Protein AF-A0A7R9WHQ6-F1 (afdb_monomer_lite)

Foldseek 3Di:
DDDDDDDDPPPPPPDPPPPPPPPPPVPQDAWAQAPVGSVFTADLALLSVQVVQLVVLLCCLVVNDPADPAAEHEHEFQHEAAAAADPDLAACVQNDQDDDVHDTHHHAHEHQHERYEYAYTPPLALRNAEHEEYQENHAADALGAYDNYEHGNYEYYAHAAAHYHQQYHLNHEYEYYQYEYAAYAHAAENAEFFHDPVVVVPPDDCVSVVSVLSNHPVVSSVSVVSSSVSCPDDDDDDPDADAPDAPVDPTRTYEYEYESYYYYHYHHDHYHHHHHRYGYYYD

pLDDT: mean 75.98, std 20.89, range [34.97, 98.12]

Sequence (283 aa):
VGRRLWLAISASLGIPILQTNAQLPDGYTGPAPCDSNTSIVGYSDTTILTYDMLTMAAGVSNGVVESKQLYTFVLCPNTTFRMGAEERDSAEDVLSPWEENGQQLMAPIVPFLDNSIFQCGERGSPDGCILEGGYHHVLFEDDIVVNNASFSGITFLGSQSVSVVAWGHPYSEVVFVDCEWKGNIGGSAVVDLFWHRDLQFGAEPLDRRRSLRSLVPLWFAKKVDRFKQLQRPRTVASPGTRQLQVVNGAYPAMHAIFSGCMFRVNTIEVAVVFNQGGQLELV

Secondary structure (DSSP, 8-state):
----------------------PPPTT---SEEETTEEEEEEBS-HHHHHHHHHHHHHHHHTTSSPPPS-EEEEEPTT-EEEE-----S-STTTSS-EEETTEEEBPPB---STTEEEEETTTT--SSEEEEESS-SEEE-TT----SEEEESEEEE--SS-SEEE---TT-EEEEES-EEES-EESSEEEEEE--HHHHT-S--TTTHHHHHSSS-HHHHHHHHHHHHH--PPP-PPP-PPPS---S------EEEEES-EEES-EESSEEEEEES-EEEE-

Radius of gyration: 20.86 Å; chains: 1; bounding box: 52×47×85 Å

Organism: NCBI:txid2749911

Structure (mmCIF, N/CA/C/O backbone):
data_AF-A0A7R9WHQ6-F1
#
_entry.id   AF-A0A7R9WHQ6-F1
#
loop_
_atom_site.group_PDB
_atom_site.id
_atom_site.type_symbol
_atom_site.label_atom_id
_atom_site.label_alt_id
_atom_site.label_comp_id
_atom_site.label_asym_id
_atom_site.label_entity_id
_atom_site.label_seq_id
_atom_site.pdbx_PDB_ins_code
_atom_site.Cartn_x
_atom_site.Cartn_y
_atom_site.Cartn_z
_atom_site.occupancy
_atom_site.B_iso_or_equiv
_atom_site.auth_seq_id
_atom_site.auth_comp_id
_atom_site.auth_asym_id
_atom_site.auth_atom_id
_atom_site.pdbx_PDB_model_num
ATOM 1 N N . VAL A 1 1 ? -2.094 26.416 65.324 1.00 43.78 1 VAL A N 1
ATOM 2 C CA . VAL A 1 1 ? -3.029 27.146 64.434 1.00 43.78 1 VAL A CA 1
ATOM 3 C C . VAL A 1 1 ? -2.208 27.763 63.315 1.00 43.78 1 VAL A C 1
ATOM 5 O O . VAL A 1 1 ? -1.432 28.664 63.581 1.00 43.78 1 VAL A O 1
ATOM 8 N N . GLY A 1 2 ? -2.265 27.203 62.108 1.00 44.06 2 GLY A N 1
ATOM 9 C CA . GLY A 1 2 ? -1.431 27.646 60.987 1.00 44.06 2 GLY A CA 1
ATOM 10 C C . GLY A 1 2 ? -1.714 26.814 59.743 1.00 44.06 2 GLY A C 1
ATOM 11 O O . GLY A 1 2 ? -0.974 25.887 59.434 1.00 44.06 2 GLY A O 1
ATOM 12 N N . ARG A 1 3 ? -2.840 27.090 59.076 1.00 44.94 3 ARG A N 1
ATOM 13 C CA . ARG A 1 3 ? -3.208 26.452 57.806 1.00 44.94 3 ARG A CA 1
ATOM 14 C C . ARG A 1 3 ? -2.515 27.198 56.666 1.00 44.94 3 ARG A C 1
ATOM 16 O O . ARG A 1 3 ? -2.795 28.371 56.448 1.00 44.94 3 ARG A O 1
ATOM 23 N N . ARG A 1 4 ? -1.619 26.514 55.950 1.00 53.28 4 ARG A N 1
ATOM 24 C CA . ARG A 1 4 ? -1.071 26.983 54.672 1.00 53.28 4 ARG A CA 1
ATOM 25 C C . ARG A 1 4 ? -2.072 26.651 53.568 1.00 53.28 4 ARG A C 1
ATOM 27 O O . ARG A 1 4 ? -2.360 25.483 53.324 1.00 53.28 4 ARG A O 1
ATOM 34 N N . LEU A 1 5 ? -2.622 27.695 52.961 1.00 47.12 5 LEU A N 1
ATOM 35 C CA . LEU A 1 5 ? -3.515 27.639 51.812 1.00 47.12 5 LEU A CA 1
ATOM 36 C C . LEU A 1 5 ? -2.649 27.521 50.549 1.00 47.12 5 LEU A C 1
ATOM 38 O O . LEU A 1 5 ? -1.915 28.450 50.223 1.00 47.12 5 LEU A O 1
ATOM 42 N N . TRP A 1 6 ? -2.698 26.377 49.869 1.00 45.19 6 TRP A N 1
ATOM 43 C CA . TRP A 1 6 ? -2.094 26.217 48.547 1.00 45.19 6 TRP A CA 1
ATOM 44 C C . TRP A 1 6 ? -3.130 26.609 47.492 1.00 45.19 6 TRP A C 1
ATOM 46 O O . TRP A 1 6 ? -4.111 25.900 47.283 1.00 45.19 6 TRP A O 1
ATOM 56 N N . LEU A 1 7 ? -2.925 27.763 46.857 1.00 43.44 7 LEU A N 1
ATOM 57 C CA . LEU A 1 7 ? -3.650 28.168 45.655 1.00 43.44 7 LEU A CA 1
ATOM 58 C C . LEU A 1 7 ? -3.011 27.474 44.448 1.00 43.44 7 LEU A C 1
ATOM 60 O O . LEU A 1 7 ? -1.913 27.833 44.028 1.00 43.44 7 LEU A O 1
ATOM 64 N N . ALA A 1 8 ? -3.700 26.478 43.895 1.00 40.72 8 ALA A N 1
ATOM 65 C CA . ALA A 1 8 ? -3.373 25.911 42.595 1.00 40.72 8 ALA A CA 1
ATOM 66 C C . ALA A 1 8 ? -4.001 26.793 41.507 1.00 40.72 8 ALA A C 1
ATOM 68 O O . ALA A 1 8 ? -5.200 26.723 41.246 1.00 40.72 8 ALA A O 1
ATOM 69 N N . ILE A 1 9 ? -3.192 27.655 40.892 1.00 39.44 9 ILE A N 1
ATOM 70 C CA . ILE A 1 9 ? -3.578 28.396 39.689 1.00 39.44 9 ILE A CA 1
ATOM 71 C C . ILE A 1 9 ? -3.364 27.446 38.509 1.00 39.44 9 ILE A C 1
ATOM 73 O O . ILE A 1 9 ? -2.244 27.269 38.037 1.00 39.44 9 ILE A O 1
ATOM 77 N N . SER A 1 10 ? -4.436 26.791 38.064 1.00 39.75 10 SER A N 1
ATOM 78 C CA . SER A 1 10 ? -4.427 26.037 36.811 1.00 39.75 10 SER A CA 1
ATOM 79 C C . SER A 1 10 ? -4.601 27.031 35.665 1.00 39.75 10 SER A C 1
ATOM 81 O O . SER A 1 10 ? -5.713 27.412 35.309 1.00 39.75 10 SER A O 1
ATOM 83 N N . ALA A 1 11 ? -3.483 27.537 35.143 1.00 44.12 11 ALA A N 1
ATOM 84 C CA . ALA A 1 11 ? -3.477 28.327 33.923 1.00 44.12 11 ALA A CA 1
ATOM 85 C C . ALA A 1 11 ? -3.600 27.361 32.738 1.00 44.12 11 ALA A C 1
ATOM 87 O O . ALA A 1 11 ? -2.605 26.859 32.216 1.00 44.12 11 ALA A O 1
ATOM 88 N N . SER A 1 12 ? -4.834 27.066 32.333 1.00 42.91 12 SER A N 1
ATOM 89 C CA . SER A 1 12 ? -5.116 26.400 31.066 1.00 42.91 12 SER A CA 1
ATOM 90 C C . SER A 1 12 ? -4.753 27.360 29.932 1.00 42.91 12 SER A C 1
ATOM 92 O O . SER A 1 12 ? -5.574 28.166 29.495 1.00 42.91 12 SER A O 1
ATOM 94 N N . LEU A 1 13 ? -3.492 27.318 29.497 1.00 42.09 13 LEU A N 1
ATOM 95 C CA . LEU A 1 13 ? -3.052 27.929 28.249 1.00 42.09 13 LEU A CA 1
ATOM 96 C C . LEU A 1 13 ? -3.851 27.264 27.126 1.00 42.09 13 LEU A C 1
ATOM 98 O O . LEU A 1 13 ? -3.563 26.137 26.730 1.00 42.09 13 LEU A O 1
ATOM 102 N N . GLY A 1 14 ? -4.904 27.945 26.675 1.00 37.56 14 GLY A N 1
ATOM 103 C CA . GLY A 1 14 ? -5.698 27.543 25.526 1.00 37.56 14 GLY A CA 1
ATOM 104 C C . GLY A 1 14 ? -4.808 27.554 24.295 1.00 37.56 14 GLY A C 1
ATOM 105 O O . GLY A 1 14 ? -4.608 28.596 23.676 1.00 37.56 14 GLY A O 1
ATOM 106 N N . ILE A 1 15 ? -4.231 26.399 23.971 1.00 42.03 15 ILE A N 1
ATOM 107 C CA . ILE A 1 15 ? -3.551 26.192 22.700 1.00 42.03 15 ILE A CA 1
ATOM 108 C C . ILE A 1 15 ? -4.634 26.365 21.630 1.00 42.03 15 ILE A C 1
ATOM 110 O O . ILE A 1 15 ? -5.626 25.633 21.676 1.00 42.03 15 ILE A O 1
ATOM 114 N N . PRO A 1 16 ? -4.500 27.324 20.696 1.00 44.62 16 PRO A N 1
ATOM 115 C CA . PRO A 1 16 ? -5.456 27.464 19.613 1.00 44.62 16 PRO A CA 1
ATOM 116 C C . PRO A 1 16 ? -5.451 26.159 18.820 1.00 44.62 16 PRO A C 1
ATOM 118 O O . PRO A 1 16 ? -4.469 25.809 18.162 1.00 44.62 16 PRO A O 1
ATOM 121 N N . ILE A 1 17 ? -6.547 25.411 18.928 1.00 45.84 17 ILE A N 1
ATOM 122 C CA . ILE A 1 17 ? -6.815 24.270 18.066 1.00 45.84 17 ILE A CA 1
ATOM 123 C C . ILE A 1 17 ? -6.998 24.876 16.679 1.00 45.84 17 ILE A C 1
ATOM 125 O O . ILE A 1 17 ? -8.024 25.484 16.388 1.00 45.84 17 ILE A O 1
ATOM 129 N N . LEU A 1 18 ? -5.963 24.778 15.845 1.00 41.41 18 LEU A N 1
ATOM 130 C CA . LEU A 1 18 ? -6.050 25.072 14.421 1.00 41.41 18 LEU A CA 1
ATOM 131 C C . LEU A 1 18 ? -7.076 24.102 13.823 1.00 41.41 18 LEU A C 1
ATOM 133 O O . LEU A 1 18 ? -6.741 22.976 13.451 1.00 41.41 18 LEU A O 1
ATOM 137 N N . GLN A 1 19 ? -8.337 24.536 13.771 1.00 43.78 19 GLN A N 1
ATOM 138 C CA . GLN A 1 19 ? -9.372 23.926 12.950 1.00 43.78 19 GLN A CA 1
ATOM 139 C C . GLN A 1 19 ? -8.949 24.128 11.499 1.00 43.78 19 GLN A C 1
ATOM 141 O O . GLN A 1 19 ? -9.206 25.151 10.871 1.00 43.78 19 GLN A O 1
ATOM 146 N N . THR A 1 20 ? -8.195 23.162 10.990 1.00 48.25 20 THR A N 1
ATOM 147 C CA . THR A 1 20 ? -7.967 23.049 9.558 1.00 48.25 20 THR A CA 1
ATOM 148 C C . THR A 1 20 ? -9.263 22.500 8.983 1.00 48.25 20 THR A C 1
ATOM 150 O O . THR A 1 20 ? -9.555 21.317 9.129 1.00 48.25 20 THR A O 1
ATOM 153 N N . ASN A 1 21 ? -10.065 23.381 8.381 1.00 51.59 21 ASN A N 1
ATOM 154 C CA . ASN A 1 21 ? -11.181 23.006 7.514 1.00 51.59 21 ASN A CA 1
ATOM 155 C C . ASN A 1 21 ? -10.600 22.375 6.241 1.00 51.59 21 ASN A C 1
ATOM 157 O O . ASN A 1 21 ? -10.646 22.969 5.168 1.00 51.59 21 ASN A O 1
ATOM 161 N N . ALA A 1 22 ? -9.961 21.212 6.372 1.00 57.19 22 ALA A N 1
ATOM 162 C CA . ALA A 1 22 ? -9.667 20.373 5.228 1.00 57.19 22 ALA A CA 1
ATOM 163 C C . ALA A 1 22 ? -11.026 19.891 4.723 1.00 57.19 22 ALA A C 1
ATOM 165 O O . ALA A 1 22 ? -11.660 19.030 5.334 1.00 57.19 22 ALA A O 1
ATOM 166 N N . GLN A 1 23 ? -11.523 20.560 3.689 1.00 62.91 23 GLN A N 1
ATOM 167 C CA . GLN A 1 23 ? -12.743 20.166 3.016 1.00 62.91 23 GLN A CA 1
ATOM 168 C C . GLN A 1 23 ? -12.447 18.816 2.362 1.00 62.91 23 GLN A C 1
ATOM 170 O O . GLN A 1 23 ? -11.479 18.693 1.610 1.00 62.91 23 GLN A O 1
ATOM 175 N N . LEU A 1 24 ? -13.203 17.789 2.756 1.00 69.56 24 LEU A N 1
ATOM 176 C CA . LEU A 1 24 ? -13.112 16.470 2.138 1.00 69.56 24 LEU A CA 1
ATOM 177 C C . LEU A 1 24 ? -13.356 16.622 0.629 1.00 69.56 24 LEU A C 1
ATOM 179 O O . LEU A 1 24 ? -14.129 17.508 0.254 1.00 69.56 24 LEU A O 1
ATOM 183 N N . PRO A 1 25 ? -12.731 15.790 -0.223 1.00 67.81 25 PRO A N 1
ATOM 184 C CA . PRO A 1 25 ? -13.076 15.750 -1.636 1.00 67.81 25 PRO A CA 1
ATOM 185 C C . PRO A 1 25 ? -14.594 15.621 -1.799 1.00 67.81 25 PRO A C 1
ATOM 187 O O . PRO A 1 25 ? -15.234 14.846 -1.076 1.00 67.81 25 PRO A O 1
AT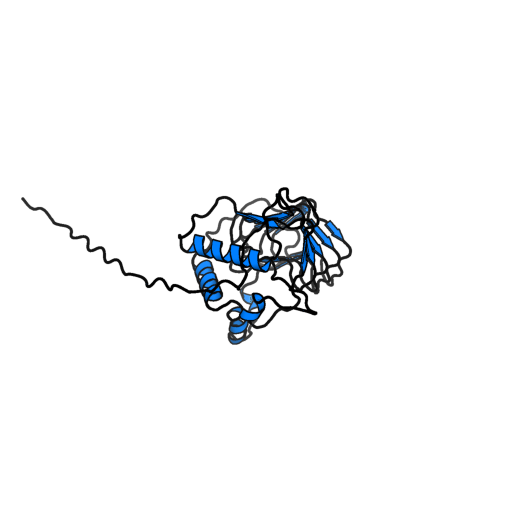OM 190 N N . ASP A 1 26 ? -15.175 16.385 -2.723 1.00 72.94 26 ASP A N 1
ATOM 191 C CA . ASP A 1 26 ? -16.593 16.249 -3.045 1.00 72.94 26 ASP A CA 1
ATOM 192 C C . ASP A 1 26 ? -16.868 14.794 -3.460 1.00 72.94 26 ASP A C 1
ATOM 194 O O . ASP A 1 26 ? -16.181 14.242 -4.316 1.00 72.94 26 ASP A O 1
ATOM 198 N N . GLY A 1 27 ? -17.849 14.153 -2.818 1.00 75.94 27 GLY A N 1
ATOM 199 C CA . GLY A 1 27 ? -18.160 12.739 -3.057 1.00 75.94 27 GLY A CA 1
ATOM 200 C C . GLY A 1 27 ? -17.377 11.737 -2.201 1.00 75.94 27 GLY A C 1
ATOM 201 O O . GLY A 1 27 ? -17.499 10.537 -2.423 1.00 75.94 27 GLY A O 1
ATOM 202 N N . TYR A 1 28 ? -16.622 12.183 -1.195 1.00 82.88 28 T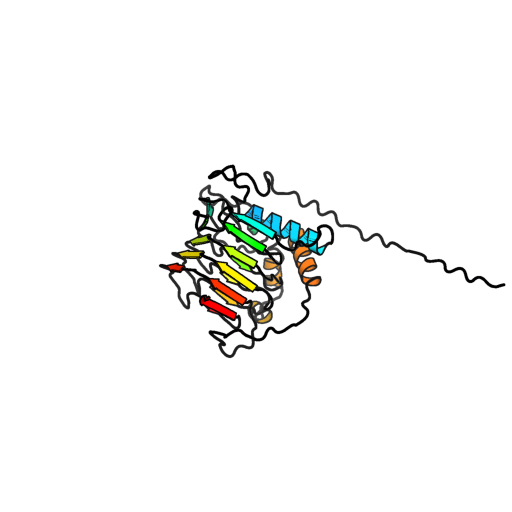YR A N 1
ATOM 203 C CA . TYR A 1 28 ? -16.033 11.281 -0.205 1.00 82.88 28 TYR A CA 1
ATOM 204 C C . TYR A 1 28 ? -17.120 10.533 0.592 1.00 82.88 28 TYR A C 1
ATOM 206 O O . TYR A 1 28 ? -17.921 11.147 1.301 1.00 82.88 28 TYR A O 1
ATOM 214 N N . THR A 1 29 ? -17.123 9.201 0.512 1.00 85.81 29 THR A N 1
ATOM 215 C CA . THR A 1 29 ? -18.084 8.340 1.228 1.00 85.81 29 THR A CA 1
ATOM 216 C C . THR A 1 29 ? -17.442 7.377 2.226 1.00 85.81 29 THR A C 1
ATOM 218 O O . THR A 1 29 ? -18.169 6.669 2.920 1.00 85.81 29 THR A O 1
ATOM 221 N N . GLY A 1 30 ? -16.108 7.350 2.339 1.00 93.38 30 GLY A N 1
ATOM 222 C CA . GLY A 1 30 ? -15.408 6.310 3.100 1.00 93.38 30 GLY A CA 1
ATOM 223 C C . GLY A 1 30 ? -15.695 4.908 2.530 1.00 93.38 30 GLY A C 1
ATOM 224 O O . GLY A 1 30 ? -16.002 4.791 1.338 1.00 93.38 30 GLY A O 1
ATOM 225 N N . PRO A 1 31 ? -15.616 3.838 3.343 1.00 97.00 31 PRO A N 1
ATOM 226 C CA . PRO A 1 31 ? -15.954 2.494 2.894 1.00 97.00 31 PRO A CA 1
ATOM 227 C C . PRO A 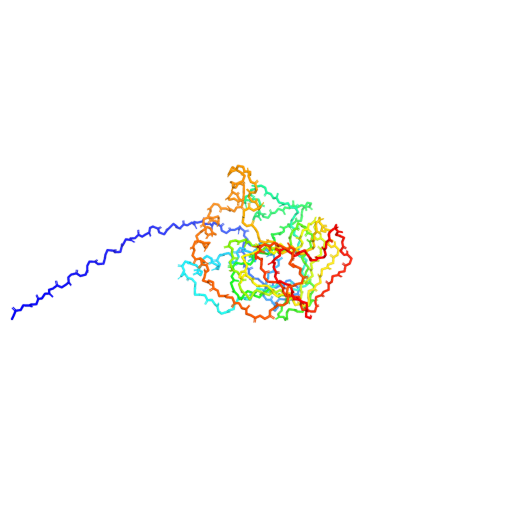1 31 ? -17.463 2.361 2.646 1.00 97.00 31 PRO A C 1
ATOM 229 O O . PRO A 1 31 ? -18.286 2.823 3.439 1.00 97.00 31 PRO A O 1
ATOM 232 N N . ALA A 1 32 ? -17.830 1.685 1.560 1.00 97.19 32 ALA A N 1
ATOM 233 C CA . ALA A 1 32 ? -19.207 1.528 1.098 1.00 97.19 32 ALA A CA 1
ATOM 234 C C . ALA A 1 32 ? -19.495 0.068 0.698 1.00 97.19 32 ALA A C 1
ATOM 236 O O . ALA A 1 32 ? -18.559 -0.718 0.537 1.00 97.19 32 ALA A O 1
ATOM 237 N N . PRO A 1 33 ? -20.774 -0.335 0.560 1.00 97.69 33 PRO A N 1
ATOM 238 C CA . PRO A 1 33 ? -21.115 -1.636 -0.006 1.00 97.69 33 PRO A CA 1
ATOM 239 C C . PRO A 1 33 ? -20.453 -1.834 -1.376 1.00 97.69 33 PRO A C 1
ATOM 241 O O . PRO A 1 33 ? -20.577 -0.975 -2.244 1.00 97.69 33 PRO A O 1
ATOM 244 N N . CYS A 1 34 ? -19.760 -2.954 -1.567 1.00 96.94 34 CYS A N 1
ATOM 245 C CA . CYS A 1 34 ? -19.036 -3.240 -2.801 1.00 96.94 34 CYS A CA 1
ATOM 246 C C . CYS A 1 34 ? -19.989 -3.561 -3.961 1.00 96.94 34 CYS A C 1
ATOM 248 O O . CYS A 1 34 ? -20.938 -4.328 -3.794 1.00 96.94 34 CYS A O 1
ATOM 250 N N . ASP A 1 35 ? -19.680 -3.068 -5.163 1.00 96.50 35 ASP A N 1
ATOM 251 C CA . ASP A 1 35 ? -20.496 -3.309 -6.367 1.00 96.50 35 ASP A CA 1
ATOM 252 C C . ASP A 1 35 ? -20.595 -4.797 -6.732 1.00 96.50 35 ASP A C 1
ATOM 254 O O . ASP A 1 35 ? -21.623 -5.274 -7.214 1.00 96.50 35 ASP A O 1
ATOM 258 N N . SER A 1 36 ? -19.526 -5.553 -6.478 1.00 95.06 36 SER A N 1
ATOM 259 C CA . SER A 1 36 ? -19.463 -6.996 -6.719 1.00 95.06 36 SER A CA 1
ATOM 260 C C . SER A 1 36 ? -20.244 -7.816 -5.689 1.00 95.06 36 SER A C 1
ATOM 262 O O . SER A 1 36 ? -20.689 -8.923 -5.999 1.00 95.06 36 SER A O 1
ATOM 264 N N . ASN A 1 37 ? -20.404 -7.297 -4.468 1.00 95.50 37 ASN A N 1
ATOM 265 C CA . ASN A 1 37 ? -21.169 -7.921 -3.397 1.00 95.50 37 ASN A CA 1
ATOM 266 C C . ASN A 1 37 ? -21.566 -6.887 -2.331 1.00 95.50 37 ASN A C 1
ATOM 268 O O . ASN A 1 37 ? -20.762 -6.521 -1.472 1.00 95.50 37 ASN A O 1
ATOM 272 N N . THR A 1 38 ? -22.841 -6.497 -2.321 1.00 97.19 38 THR A N 1
ATOM 273 C CA . THR A 1 38 ? -23.367 -5.473 -1.408 1.00 97.19 38 THR A CA 1
ATOM 274 C C . THR A 1 38 ? -23.400 -5.901 0.063 1.00 97.19 38 THR 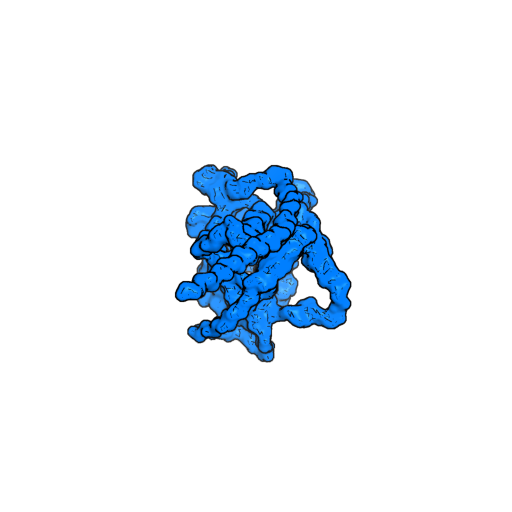A C 1
ATOM 276 O O . THR A 1 38 ? -23.708 -5.074 0.918 1.00 97.19 38 THR A O 1
ATOM 279 N N . SER A 1 39 ? -23.139 -7.176 0.389 1.00 97.31 39 SER A N 1
ATOM 280 C CA . SER A 1 39 ? -22.977 -7.612 1.784 1.00 97.31 39 SER A CA 1
ATOM 281 C C . SER A 1 39 ? -21.622 -7.218 2.371 1.00 97.31 39 SER A C 1
ATOM 283 O O . SER A 1 39 ? -21.487 -7.178 3.590 1.00 97.31 39 SER A O 1
ATOM 285 N N . ILE A 1 40 ? -20.630 -6.944 1.518 1.00 96.62 40 ILE A N 1
ATOM 286 C CA . ILE A 1 40 ? -19.273 -6.575 1.915 1.00 96.62 40 ILE A CA 1
ATOM 287 C C . ILE A 1 40 ? -19.175 -5.055 1.878 1.00 96.62 40 ILE A C 1
ATOM 289 O O . ILE A 1 40 ? -19.481 -4.438 0.862 1.00 96.62 40 ILE A O 1
ATOM 293 N N . VAL A 1 41 ? -18.735 -4.453 2.982 1.00 97.75 41 VAL A N 1
ATOM 294 C CA . VAL A 1 41 ? -18.446 -3.017 3.063 1.00 97.75 41 VAL A CA 1
ATOM 295 C C . VAL A 1 41 ? -16.936 -2.831 2.987 1.00 97.75 41 VAL A C 1
ATOM 297 O O . VAL A 1 41 ? -16.209 -3.349 3.834 1.00 97.75 41 VAL A O 1
ATOM 300 N N . GLY A 1 42 ? -16.466 -2.113 1.971 1.00 97.56 42 GLY A N 1
ATOM 301 C CA . GLY A 1 42 ? -15.046 -1.957 1.690 1.00 97.56 42 GLY A CA 1
ATOM 302 C C . GLY A 1 42 ? -14.734 -0.741 0.825 1.00 97.56 42 GLY A C 1
ATOM 303 O O . GLY A 1 42 ? -15.572 0.132 0.608 1.00 97.56 42 GLY A O 1
ATOM 304 N N . TYR A 1 43 ? -13.497 -0.683 0.355 1.00 97.69 43 TYR A N 1
ATOM 305 C CA . TYR A 1 43 ? -12.969 0.388 -0.474 1.00 97.69 43 TYR A CA 1
ATOM 306 C C . TYR A 1 43 ? -12.902 -0.070 -1.931 1.00 97.69 43 TYR A C 1
ATOM 308 O O . TYR A 1 43 ? -12.276 -1.086 -2.236 1.00 97.69 43 TYR A O 1
ATOM 316 N N . SER A 1 44 ? -13.522 0.700 -2.824 1.00 96.69 44 SER A N 1
ATOM 317 C CA . SER A 1 44 ? -13.372 0.592 -4.283 1.00 96.69 44 SER A CA 1
ATOM 318 C C . SER A 1 44 ? -12.374 1.612 -4.853 1.00 96.69 44 SER A C 1
ATOM 320 O O . SER A 1 44 ? -12.080 1.575 -6.043 1.00 96.69 44 SER A O 1
ATOM 322 N N . ASP A 1 45 ? -11.829 2.489 -4.002 1.00 95.25 45 ASP A N 1
ATOM 323 C CA . ASP A 1 45 ? -10.882 3.551 -4.349 1.00 95.25 45 ASP A CA 1
ATOM 324 C C . ASP A 1 45 ? -9.765 3.621 -3.288 1.00 95.25 45 ASP A C 1
ATOM 326 O O . ASP A 1 45 ? -10.027 3.865 -2.101 1.00 95.25 45 ASP A O 1
ATOM 330 N N . THR A 1 46 ? -8.508 3.395 -3.694 1.00 95.25 46 THR A N 1
ATOM 331 C CA . THR A 1 46 ? -7.356 3.423 -2.771 1.00 95.25 46 THR A CA 1
ATOM 332 C C . THR A 1 46 ? -6.990 4.835 -2.309 1.00 95.25 46 THR A C 1
ATOM 334 O O . THR A 1 46 ? -6.362 4.988 -1.258 1.00 95.25 46 THR A O 1
ATOM 337 N N . THR A 1 47 ? -7.427 5.877 -3.017 1.00 91.50 47 THR A N 1
ATOM 338 C CA . THR A 1 47 ? -7.286 7.276 -2.593 1.00 91.50 47 THR A CA 1
ATOM 339 C C . THR A 1 47 ? -8.160 7.549 -1.373 1.00 91.50 47 THR A C 1
ATOM 341 O O . THR A 1 47 ? -7.677 8.093 -0.377 1.00 91.50 47 THR A O 1
ATOM 344 N N . ILE A 1 48 ? -9.422 7.100 -1.402 1.00 93.00 48 ILE A N 1
ATOM 345 C CA . ILE A 1 48 ? -10.343 7.206 -0.257 1.00 93.00 48 ILE A CA 1
ATOM 346 C C . ILE A 1 48 ? -9.793 6.414 0.935 1.00 93.00 48 ILE A C 1
ATOM 348 O O . ILE A 1 48 ? -9.705 6.950 2.039 1.00 93.00 48 ILE A O 1
ATOM 352 N N . LEU A 1 49 ? -9.343 5.176 0.707 1.00 95.56 49 LEU A N 1
ATOM 353 C CA . LEU A 1 49 ? -8.692 4.351 1.732 1.00 95.56 49 LEU A CA 1
ATOM 354 C C . LEU A 1 49 ? -7.506 5.075 2.393 1.00 95.56 49 LEU A C 1
ATOM 356 O O . LEU A 1 49 ? -7.400 5.128 3.619 1.00 95.56 49 LEU A O 1
ATOM 360 N N . THR A 1 50 ? -6.614 5.653 1.590 1.00 91.81 50 THR A N 1
ATOM 361 C CA . THR A 1 50 ? -5.422 6.351 2.092 1.00 91.81 50 THR A CA 1
ATOM 362 C C . THR A 1 50 ? -5.793 7.594 2.898 1.00 91.81 50 THR A C 1
ATOM 364 O O . THR A 1 50 ? -5.201 7.865 3.948 1.00 91.81 50 THR A O 1
ATOM 367 N N . TYR A 1 51 ? -6.832 8.310 2.471 1.00 88.75 51 TYR A N 1
ATOM 368 C CA . TYR A 1 51 ? -7.360 9.454 3.199 1.00 88.75 51 TYR A CA 1
ATOM 369 C C . TYR A 1 51 ? -7.952 9.065 4.568 1.00 88.75 51 TYR A C 1
ATOM 371 O O . TYR A 1 51 ? -7.698 9.741 5.576 1.00 88.75 51 TYR A O 1
ATOM 379 N N . ASP A 1 52 ? -8.702 7.962 4.631 1.00 93.81 52 ASP A N 1
ATOM 380 C CA . ASP A 1 52 ? -9.267 7.417 5.872 1.00 93.81 52 ASP A CA 1
ATOM 381 C C . ASP A 1 52 ? -8.171 7.059 6.868 1.00 93.81 52 ASP A C 1
ATOM 383 O O . ASP A 1 52 ? -8.224 7.463 8.034 1.00 93.81 52 ASP A O 1
ATOM 387 N N . MET A 1 53 ? -7.153 6.332 6.399 1.00 94.00 53 MET A N 1
ATOM 388 C CA . MET A 1 53 ? -6.006 5.939 7.210 1.00 94.00 53 MET A CA 1
ATOM 389 C C . MET A 1 53 ? -5.293 7.142 7.804 1.00 94.00 53 MET A C 1
ATOM 391 O O . MET A 1 53 ? -5.049 7.177 9.010 1.00 94.00 53 MET A O 1
ATOM 395 N N . LEU A 1 54 ? -4.997 8.151 6.986 1.00 89.19 54 LEU A N 1
ATOM 396 C CA . LEU A 1 54 ? -4.368 9.377 7.457 1.00 89.19 54 LEU A CA 1
ATOM 397 C C . LEU A 1 54 ? -5.236 10.085 8.502 1.00 89.19 54 LEU A C 1
ATOM 399 O O . LEU A 1 54 ? -4.736 10.541 9.533 1.00 89.19 54 LEU A O 1
ATOM 403 N N . THR A 1 55 ? -6.534 10.220 8.230 1.00 88.38 55 THR A N 1
ATOM 404 C CA . THR A 1 55 ? -7.466 10.907 9.130 1.00 88.38 55 THR A CA 1
ATOM 405 C C . THR A 1 55 ? -7.538 10.191 10.475 1.00 88.38 55 THR A C 1
ATOM 407 O O . THR A 1 55 ? -7.472 10.843 11.521 1.00 88.38 55 THR A O 1
ATOM 410 N N . MET A 1 56 ? -7.575 8.857 10.460 1.00 92.12 56 MET A N 1
ATOM 411 C CA . MET A 1 56 ? -7.501 8.028 11.660 1.00 92.12 56 MET A CA 1
ATOM 412 C C . MET A 1 56 ? -6.157 8.161 12.381 1.00 92.12 56 MET A C 1
ATOM 414 O O . MET A 1 56 ? -6.155 8.432 13.579 1.00 92.12 56 MET A O 1
ATOM 418 N N . ALA A 1 57 ? -5.026 8.064 11.680 1.00 89.38 57 ALA A N 1
ATOM 419 C CA . ALA A 1 57 ? -3.689 8.242 12.254 1.00 89.38 57 ALA A CA 1
ATOM 420 C C . ALA A 1 57 ? -3.527 9.610 12.925 1.00 89.38 57 ALA A C 1
ATOM 422 O O . ALA A 1 57 ? -3.043 9.712 14.055 1.00 89.38 57 ALA A O 1
ATOM 423 N N . ALA A 1 58 ? -4.017 10.669 12.280 1.00 86.19 58 ALA A N 1
ATOM 424 C CA . ALA A 1 58 ? -4.057 12.001 12.862 1.00 86.19 58 ALA A CA 1
ATOM 425 C C . ALA A 1 58 ? -4.971 12.062 14.095 1.00 86.19 58 ALA A C 1
ATOM 427 O O . ALA A 1 58 ? -4.621 12.712 15.081 1.00 86.19 58 ALA A O 1
ATOM 428 N N . GLY A 1 59 ? -6.130 11.404 14.062 1.00 86.25 59 GLY A N 1
ATOM 429 C CA . GLY A 1 59 ? -7.034 11.297 15.207 1.00 86.25 59 GLY A CA 1
ATOM 430 C C . GLY A 1 59 ? -6.367 10.628 16.409 1.00 86.25 59 GLY A C 1
ATOM 431 O O . GLY A 1 59 ? -6.396 11.182 17.508 1.00 86.25 59 GLY A O 1
ATOM 432 N N . VAL A 1 60 ? -5.701 9.494 16.183 1.00 86.81 60 VAL A N 1
ATOM 433 C CA . VAL A 1 60 ? -4.967 8.732 17.205 1.00 86.81 60 VAL A CA 1
ATOM 434 C C . VAL A 1 60 ? -3.821 9.552 17.786 1.00 86.81 60 VAL A C 1
ATOM 436 O O . VAL A 1 60 ? -3.702 9.708 18.998 1.00 86.81 60 VAL A O 1
ATOM 439 N N . SER A 1 61 ? -3.015 10.163 16.922 1.00 84.25 61 SER A N 1
ATOM 440 C CA . SER A 1 61 ? -1.854 10.963 17.317 1.00 84.25 61 SER A CA 1
ATOM 441 C C . SER A 1 61 ? -2.214 12.209 18.128 1.00 84.25 61 SER A C 1
ATOM 443 O O . SER A 1 61 ? -1.486 12.596 19.041 1.00 84.25 61 SER A O 1
ATOM 445 N N . ASN A 1 62 ? -3.363 12.825 17.838 1.00 84.75 62 ASN A N 1
ATOM 446 C CA . ASN A 1 62 ? -3.860 13.971 18.598 1.00 84.75 62 ASN A CA 1
ATOM 447 C C . ASN A 1 62 ? -4.678 13.566 19.841 1.00 84.75 62 ASN A C 1
ATOM 449 O O . ASN A 1 62 ? -5.215 14.449 20.508 1.00 84.75 62 ASN A O 1
ATOM 453 N N . GLY A 1 63 ? -4.803 12.268 20.146 1.00 87.00 63 GLY A N 1
ATOM 454 C CA . GLY A 1 63 ? -5.605 11.767 21.268 1.00 87.00 63 GLY A CA 1
ATOM 455 C C . GLY A 1 63 ? -7.112 12.001 21.111 1.00 87.00 63 GLY A C 1
ATOM 456 O O . GLY A 1 63 ? -7.837 11.997 22.100 1.00 87.00 63 GLY A O 1
ATOM 457 N N . VAL A 1 64 ? -7.579 12.248 19.884 1.00 88.12 64 VAL A N 1
ATOM 458 C CA . VAL A 1 64 ? -9.001 12.439 19.549 1.00 88.12 64 VAL A CA 1
ATOM 459 C C . VAL A 1 64 ? -9.690 11.094 19.332 1.00 88.12 64 VAL A C 1
ATOM 461 O O . VAL A 1 64 ? -10.868 10.941 19.637 1.00 88.12 64 VAL A O 1
ATOM 464 N N . VAL A 1 65 ? -8.949 10.123 18.800 1.00 88.31 65 VAL A N 1
ATOM 465 C CA . VAL A 1 65 ? -9.400 8.749 18.578 1.00 88.31 65 VAL A CA 1
ATOM 466 C C . VAL A 1 65 ? -8.540 7.839 19.444 1.00 88.31 65 VAL A C 1
ATOM 468 O O . VAL A 1 65 ? -7.322 7.997 19.490 1.00 88.31 65 VAL A O 1
ATOM 471 N N . GLU A 1 66 ? -9.151 6.894 20.151 1.00 89.88 66 GLU A N 1
ATOM 472 C CA . GLU A 1 66 ? -8.384 5.886 20.881 1.00 89.88 66 GLU A CA 1
ATOM 473 C C . GLU A 1 66 ? -7.654 4.968 19.897 1.00 89.88 66 GLU A C 1
ATOM 475 O O . GLU A 1 66 ? -8.226 4.535 18.893 1.00 89.88 66 GLU A O 1
ATOM 480 N N . SER A 1 67 ? -6.389 4.659 20.190 1.00 90.19 67 SER A N 1
ATOM 481 C CA . SER A 1 67 ? -5.652 3.683 19.392 1.00 90.19 67 SER A CA 1
ATOM 482 C C . SER A 1 67 ? -6.325 2.316 19.510 1.00 90.19 67 SER A C 1
ATOM 484 O O . SER A 1 67 ? -6.473 1.781 20.611 1.00 90.19 67 SER A O 1
ATOM 486 N N . LYS A 1 68 ? -6.748 1.753 18.378 1.00 88.62 68 LYS A N 1
ATOM 487 C CA . LYS A 1 68 ? -7.313 0.407 18.316 1.00 88.62 68 LYS A CA 1
ATOM 488 C C . LYS A 1 68 ? -6.207 -0.641 18.356 1.00 88.62 68 LYS A C 1
ATOM 490 O O . LYS A 1 68 ? -5.095 -0.419 17.887 1.00 88.62 68 LYS A O 1
ATOM 495 N N . GLN A 1 69 ? -6.561 -1.821 18.861 1.00 89.69 69 GLN A N 1
ATOM 496 C CA . GLN A 1 69 ? -5.698 -3.002 18.775 1.00 89.69 69 GLN A CA 1
ATOM 497 C C . GLN A 1 69 ? -5.552 -3.512 17.335 1.00 89.69 69 GLN A C 1
ATOM 499 O O . GLN A 1 69 ? -4.564 -4.167 17.030 1.00 89.69 69 GLN A O 1
ATOM 504 N N . LEU A 1 70 ? -6.533 -3.230 16.470 1.00 95.44 70 LEU A N 1
ATOM 505 C CA . LEU A 1 70 ? -6.582 -3.706 15.093 1.00 95.44 70 LEU A CA 1
ATOM 506 C C . LEU A 1 70 ? -7.342 -2.711 14.209 1.00 95.44 70 LEU A C 1
ATOM 508 O O . LEU A 1 70 ? -8.423 -2.247 14.590 1.00 95.44 70 LEU A O 1
ATOM 512 N N . TYR A 1 71 ? -6.803 -2.422 13.026 1.00 97.00 71 TYR A N 1
ATOM 513 C CA . TYR A 1 71 ? -7.475 -1.663 11.973 1.00 97.00 71 TYR A CA 1
ATOM 514 C C . TYR A 1 71 ? -7.629 -2.558 10.749 1.00 97.00 71 TYR A C 1
ATOM 516 O O . TYR A 1 71 ? -6.638 -3.003 10.186 1.00 97.00 71 TYR A O 1
ATOM 524 N N . THR A 1 72 ? -8.863 -2.833 10.333 1.00 97.50 72 THR A N 1
ATOM 525 C CA . THR A 1 72 ? -9.135 -3.653 9.146 1.00 97.50 72 THR A CA 1
ATOM 526 C C . THR A 1 72 ? -9.638 -2.774 8.013 1.00 97.50 72 THR A C 1
ATOM 528 O O . THR A 1 72 ? -10.628 -2.059 8.162 1.00 97.50 72 THR A O 1
ATOM 531 N N . PHE A 1 73 ? -8.963 -2.872 6.876 1.00 97.81 73 PHE A N 1
ATOM 532 C CA . PHE A 1 73 ? -9.247 -2.189 5.629 1.00 97.81 73 PHE A CA 1
ATOM 533 C C . PHE A 1 73 ? -9.591 -3.238 4.574 1.00 97.81 73 PHE A C 1
ATOM 535 O O . PHE A 1 73 ? -8.735 -3.999 4.121 1.00 97.81 73 PHE A O 1
ATOM 542 N N . VAL A 1 74 ? -10.870 -3.308 4.210 1.00 98.12 74 VAL A N 1
ATOM 543 C CA . VAL A 1 74 ? -11.370 -4.282 3.236 1.00 98.12 74 VAL A CA 1
ATOM 544 C C . VAL A 1 74 ? -11.338 -3.659 1.849 1.00 98.12 74 VAL A C 1
ATOM 546 O O . VAL A 1 74 ? -12.024 -2.671 1.610 1.00 98.12 74 VAL A O 1
ATOM 549 N N . LEU A 1 75 ? -10.569 -4.233 0.931 1.00 98.06 75 LEU A N 1
ATOM 550 C CA . LEU A 1 75 ? -10.643 -3.907 -0.490 1.00 98.06 75 LEU A CA 1
ATOM 551 C C . LEU A 1 75 ? -11.818 -4.664 -1.108 1.00 98.06 75 LEU A C 1
ATOM 553 O O . LEU A 1 75 ? -12.002 -5.857 -0.845 1.00 98.06 75 LEU A O 1
ATOM 557 N N . CYS A 1 76 ? -12.618 -3.976 -1.918 1.00 97.94 76 CYS A N 1
ATOM 558 C CA . CYS A 1 76 ? -13.751 -4.609 -2.576 1.00 97.94 76 CYS A CA 1
ATOM 559 C C . CYS A 1 76 ? -13.289 -5.736 -3.516 1.00 97.94 76 CYS A C 1
ATOM 561 O O . CYS A 1 76 ? -12.363 -5.534 -4.303 1.00 97.94 76 CYS A O 1
ATOM 563 N N . PRO A 1 77 ? -13.906 -6.932 -3.443 1.00 97.56 77 PRO A N 1
ATOM 564 C CA . PRO A 1 77 ? -13.525 -8.047 -4.300 1.00 97.56 77 PRO A CA 1
ATOM 565 C C . PRO A 1 77 ? -13.915 -7.775 -5.753 1.00 97.56 77 PRO A C 1
ATOM 567 O O . PRO A 1 77 ? -14.840 -7.011 -6.031 1.00 97.56 77 PRO A O 1
ATOM 570 N N . ASN A 1 78 ? -13.241 -8.437 -6.691 1.00 96.94 78 ASN A N 1
ATOM 571 C CA . ASN A 1 78 ? -13.393 -8.251 -8.135 1.00 96.94 78 ASN A CA 1
ATOM 572 C C . ASN A 1 78 ? -13.245 -6.784 -8.577 1.00 96.94 78 ASN A C 1
ATOM 574 O O . ASN A 1 78 ? -13.878 -6.351 -9.541 1.00 96.94 78 ASN A O 1
ATOM 578 N N . THR A 1 79 ? -12.429 -6.010 -7.862 1.00 97.00 79 THR A N 1
ATOM 579 C CA . THR A 1 79 ? -12.137 -4.612 -8.180 1.00 97.00 79 THR A CA 1
ATOM 580 C C . THR A 1 79 ? -10.705 -4.485 -8.686 1.00 97.00 79 THR A C 1
ATOM 582 O O . THR A 1 79 ? -9.758 -4.981 -8.075 1.00 97.00 79 THR A O 1
ATOM 585 N N . THR A 1 80 ? -10.548 -3.804 -9.821 1.00 97.44 80 THR A N 1
ATOM 586 C CA . THR A 1 80 ? -9.242 -3.382 -10.337 1.00 97.44 80 THR A CA 1
ATOM 587 C C . THR A 1 80 ? -9.015 -1.921 -9.976 1.00 97.44 80 THR A C 1
ATOM 589 O O . THR A 1 80 ? -9.690 -1.035 -10.496 1.00 97.44 80 THR A O 1
ATOM 592 N N . PHE A 1 81 ? -8.064 -1.688 -9.081 1.00 96.38 81 PHE A N 1
ATOM 593 C CA . PHE A 1 81 ? -7.616 -0.381 -8.629 1.00 96.38 81 PHE A CA 1
ATOM 594 C C . PHE A 1 81 ? -6.509 0.092 -9.571 1.00 96.38 81 PHE A C 1
ATOM 596 O O . PHE A 1 81 ? -5.408 -0.457 -9.566 1.00 96.38 81 PHE A O 1
ATOM 603 N N . ARG A 1 82 ? -6.817 1.068 -10.427 1.00 95.62 82 ARG A N 1
ATOM 604 C CA . ARG A 1 82 ? -5.869 1.584 -11.423 1.00 95.62 82 ARG A CA 1
ATOM 605 C C . ARG A 1 82 ? -4.971 2.623 -10.769 1.00 95.62 82 ARG A C 1
ATOM 607 O O . ARG A 1 82 ? -5.434 3.716 -10.462 1.00 95.62 82 ARG A O 1
ATOM 614 N N . MET A 1 83 ? -3.709 2.290 -10.545 1.00 93.81 83 MET A N 1
ATOM 615 C CA . MET A 1 83 ? -2.757 3.164 -9.863 1.00 93.81 83 MET A CA 1
ATOM 616 C C . MET A 1 83 ? -2.152 4.173 -10.839 1.00 93.81 83 MET A C 1
ATOM 618 O O . MET A 1 83 ? -1.911 3.853 -12.004 1.00 93.81 83 MET A O 1
ATOM 622 N N . GLY A 1 84 ? -1.890 5.400 -10.383 1.00 87.50 84 GLY A N 1
ATOM 623 C CA . GLY A 1 84 ? -1.287 6.409 -11.256 1.00 87.50 84 GLY A CA 1
ATOM 624 C C . GLY A 1 84 ? 0.220 6.311 -11.424 1.00 87.50 84 GLY A C 1
ATOM 625 O O . GLY A 1 84 ? 0.958 5.814 -10.572 1.00 87.50 84 GLY A O 1
ATOM 626 N N . ALA A 1 85 ? 0.657 6.793 -12.583 1.00 66.56 85 ALA A N 1
ATOM 627 C CA . ALA A 1 85 ? 1.987 6.592 -13.135 1.00 66.56 85 ALA A CA 1
ATOM 628 C C . ALA A 1 85 ? 2.902 7.815 -13.001 1.00 66.56 85 ALA A C 1
ATOM 630 O O . ALA A 1 85 ? 3.785 7.970 -13.831 1.00 66.56 85 ALA A O 1
ATOM 631 N N . GLU A 1 86 ? 2.707 8.711 -12.025 1.00 62.34 86 GLU A N 1
ATOM 632 C CA . GLU A 1 86 ? 3.547 9.913 -11.943 1.00 62.34 86 GLU A CA 1
ATOM 633 C C . GLU A 1 86 ? 4.036 10.216 -10.517 1.00 62.34 86 GLU A C 1
ATOM 635 O O . GLU A 1 86 ? 3.247 10.556 -9.636 1.00 62.34 86 GLU A O 1
ATOM 640 N N . GLU A 1 87 ? 5.358 10.105 -10.303 1.00 58.38 87 GLU A N 1
ATOM 641 C CA . GLU A 1 87 ? 6.082 10.825 -9.248 1.00 58.38 87 GLU A CA 1
ATOM 642 C C . GLU A 1 87 ? 5.948 12.313 -9.570 1.00 58.38 87 GLU A C 1
ATOM 644 O O . GLU A 1 87 ? 6.754 12.893 -10.296 1.00 58.38 87 GLU A O 1
ATOM 649 N N . ARG A 1 88 ? 4.854 12.929 -9.127 1.00 55.91 88 ARG A N 1
ATOM 650 C CA . ARG A 1 88 ? 4.672 14.362 -9.335 1.00 55.91 88 ARG A CA 1
ATOM 651 C C . ARG A 1 88 ? 5.519 15.134 -8.351 1.00 55.91 88 ARG A C 1
ATOM 653 O O . ARG A 1 88 ? 5.779 14.671 -7.251 1.00 55.91 88 ARG A O 1
ATOM 660 N N . ASP A 1 89 ? 5.907 16.337 -8.751 1.00 54.09 89 ASP A N 1
ATOM 661 C CA . ASP A 1 89 ? 6.686 17.266 -7.934 1.00 54.09 89 ASP A CA 1
ATOM 662 C C . ASP A 1 89 ? 5.828 18.011 -6.884 1.00 54.09 89 ASP A C 1
ATOM 664 O O . ASP A 1 89 ? 6.376 18.748 -6.058 1.00 54.09 89 ASP A O 1
ATOM 668 N N . SER A 1 90 ? 4.491 17.861 -6.898 1.00 55.91 90 SER A N 1
ATOM 669 C CA . SER A 1 90 ? 3.577 18.591 -6.006 1.00 55.91 90 SER A CA 1
ATOM 670 C C . SER A 1 90 ? 2.396 17.789 -5.418 1.00 55.91 90 SER A C 1
ATOM 672 O O . SER A 1 90 ? 1.913 16.800 -5.955 1.00 55.91 90 SER A O 1
ATOM 674 N N . ALA A 1 91 ? 1.926 18.254 -4.264 1.00 51.62 91 ALA A N 1
ATOM 675 C CA . ALA A 1 91 ? 1.104 17.538 -3.283 1.00 51.62 91 ALA A CA 1
ATOM 676 C C . ALA A 1 91 ? -0.322 17.373 -3.638 1.00 51.62 91 ALA A C 1
ATOM 678 O O . ALA A 1 91 ? -0.994 16.394 -3.319 1.00 51.62 91 ALA A O 1
ATOM 679 N N . GLU A 1 92 ? -0.774 18.496 -4.151 1.00 55.09 92 GLU A N 1
ATOM 680 C CA . GLU A 1 92 ? -2.120 18.725 -4.547 1.00 55.09 92 GLU A CA 1
ATOM 681 C C . GLU A 1 92 ? -2.375 17.829 -5.761 1.00 55.09 92 GLU A C 1
ATOM 683 O O . GLU A 1 92 ? -3.510 17.409 -5.967 1.00 55.09 92 GLU A O 1
ATOM 688 N N . ASP A 1 93 ? -1.314 17.386 -6.448 1.00 56.66 93 ASP A N 1
ATOM 689 C CA . ASP A 1 93 ? -1.394 16.440 -7.544 1.00 56.66 93 ASP A CA 1
ATOM 690 C C . ASP A 1 93 ? -1.418 14.963 -7.111 1.00 56.66 93 ASP A C 1
ATOM 692 O O . ASP A 1 93 ? -1.924 14.152 -7.872 1.00 56.66 93 ASP A O 1
ATOM 696 N N . VAL A 1 94 ? -0.927 14.588 -5.919 1.00 55.97 94 VAL A N 1
ATOM 697 C CA . VAL A 1 94 ? -0.891 13.172 -5.463 1.00 55.97 94 VAL A CA 1
ATOM 698 C C . VAL A 1 94 ? -2.232 12.700 -4.885 1.00 55.97 94 VAL A C 1
ATOM 700 O O . VAL A 1 94 ? -2.511 11.503 -4.851 1.00 55.97 94 VAL A O 1
ATOM 703 N N . LEU A 1 95 ? -3.083 13.624 -4.428 1.00 59.03 95 LEU A N 1
ATOM 704 C CA . LEU A 1 95 ? -4.389 13.305 -3.826 1.00 59.03 95 LEU A CA 1
ATOM 705 C C . LEU A 1 95 ? -5.585 13.836 -4.624 1.00 59.03 95 LEU A C 1
ATOM 707 O O . LEU A 1 95 ? -6.726 13.637 -4.202 1.00 59.03 95 LEU A O 1
ATOM 711 N N . SER A 1 96 ? -5.356 14.530 -5.740 1.00 59.19 96 SER A N 1
ATOM 712 C CA . SER A 1 96 ? -6.445 14.890 -6.647 1.00 59.19 96 SER A CA 1
ATOM 713 C C . SER A 1 96 ? -6.771 13.692 -7.540 1.00 59.19 96 SER A C 1
ATOM 715 O O . SER A 1 96 ? -5.856 13.079 -8.078 1.00 59.19 96 SER A O 1
ATOM 717 N N . PRO A 1 97 ? -8.053 13.331 -7.723 1.00 59.28 97 PRO A N 1
ATOM 718 C CA . PRO A 1 97 ? -8.434 12.370 -8.747 1.00 59.28 97 PRO A CA 1
ATOM 719 C C . PRO A 1 97 ? -7.913 12.870 -10.096 1.00 59.28 97 PRO A C 1
ATOM 721 O O . PRO A 1 97 ? -8.314 13.943 -10.551 1.00 59.28 97 PRO A O 1
ATOM 724 N N . TRP A 1 98 ? -6.999 12.129 -10.718 1.00 69.12 98 TRP A N 1
ATOM 725 C CA . TRP A 1 98 ? -6.550 12.435 -12.069 1.00 69.12 98 TRP A CA 1
ATOM 726 C C . TRP A 1 98 ? -7.169 11.446 -13.043 1.00 69.12 98 TRP A C 1
ATOM 728 O O . TRP A 1 98 ? -7.254 10.243 -12.789 1.00 69.12 98 TRP A O 1
ATOM 738 N N . GLU A 1 99 ? -7.629 11.983 -14.165 1.00 77.19 99 GLU A N 1
ATOM 739 C CA . GLU A 1 99 ? -8.137 11.184 -15.263 1.00 77.19 99 GLU A CA 1
ATOM 740 C C . GLU A 1 99 ? -7.045 11.046 -16.315 1.00 77.19 99 GLU A C 1
ATOM 742 O O . GLU A 1 99 ? -6.614 12.032 -16.914 1.00 77.19 99 GLU A O 1
ATOM 747 N N . GLU A 1 100 ? -6.613 9.817 -16.575 1.00 79.38 100 GLU A N 1
ATOM 748 C CA . GLU A 1 100 ? -5.831 9.505 -17.765 1.00 79.38 100 GLU A CA 1
ATOM 749 C C . GLU A 1 100 ? -6.752 8.797 -18.753 1.00 79.38 100 GLU A C 1
ATOM 751 O O . GLU A 1 100 ? -7.354 7.771 -18.440 1.00 79.38 100 GLU A O 1
ATOM 756 N N . ASN A 1 101 ? -6.924 9.372 -19.946 1.00 82.06 101 ASN A N 1
ATOM 757 C CA . ASN A 1 101 ? -7.851 8.852 -20.958 1.00 82.06 101 ASN A CA 1
ATOM 758 C C . ASN A 1 101 ? -9.296 8.660 -20.436 1.00 82.06 101 ASN A C 1
ATOM 760 O O . ASN A 1 101 ? -9.993 7.734 -20.852 1.00 82.06 101 ASN A O 1
ATOM 764 N N . GLY A 1 102 ? -9.745 9.530 -19.520 1.00 82.94 102 GLY A N 1
ATOM 765 C CA . GLY A 1 102 ? -11.077 9.463 -18.905 1.00 82.94 102 GLY A CA 1
ATOM 766 C C . GLY A 1 102 ? -11.234 8.362 -17.851 1.00 82.94 102 GLY A C 1
ATOM 767 O O . GLY A 1 102 ? -12.357 8.022 -17.488 1.00 82.94 102 GLY A O 1
ATOM 768 N N . GLN A 1 103 ? -10.133 7.770 -17.380 1.00 83.75 103 GLN A N 1
ATOM 769 C CA . GLN A 1 103 ? -10.140 6.823 -16.271 1.00 83.75 103 GLN A CA 1
ATOM 770 C C . GLN A 1 103 ? -9.543 7.462 -15.030 1.00 83.75 103 GLN A C 1
ATOM 772 O O . GLN A 1 103 ? -8.404 7.924 -15.064 1.00 83.75 103 GLN A O 1
ATOM 777 N N . GLN A 1 104 ? -10.304 7.440 -13.938 1.00 84.94 104 GLN A N 1
ATOM 778 C CA . GLN A 1 104 ? -9.813 7.848 -12.633 1.00 84.94 104 GLN A CA 1
ATOM 779 C C . GLN A 1 104 ? -8.703 6.895 -12.186 1.00 84.94 104 GLN A C 1
ATOM 781 O O . GLN A 1 104 ? -8.897 5.680 -12.090 1.00 84.94 104 GLN A O 1
ATOM 786 N N . LEU A 1 105 ? -7.542 7.469 -11.922 1.00 88.75 105 LEU A N 1
ATOM 787 C CA . LEU A 1 105 ? -6.400 6.784 -11.352 1.00 88.75 105 LEU A CA 1
ATOM 788 C C . LEU A 1 105 ? -6.329 7.066 -9.850 1.00 88.75 105 LEU A C 1
ATOM 790 O O . LEU A 1 105 ? -6.824 8.082 -9.359 1.00 88.75 105 LEU A O 1
ATOM 794 N N . MET A 1 106 ? -5.740 6.128 -9.122 1.00 91.12 106 MET A N 1
ATOM 795 C CA . MET A 1 106 ? -5.777 6.087 -7.669 1.00 91.12 106 MET A CA 1
ATOM 796 C C . MET A 1 106 ? -4.377 6.203 -7.069 1.00 91.12 106 MET A C 1
ATOM 798 O O . MET A 1 106 ? -3.368 5.857 -7.696 1.00 91.12 106 MET A O 1
ATOM 802 N N . ALA A 1 107 ? -4.329 6.682 -5.828 1.00 90.12 107 ALA A N 1
ATOM 803 C CA . ALA A 1 107 ? -3.101 6.783 -5.056 1.00 90.12 107 ALA A CA 1
ATOM 804 C C . ALA A 1 107 ? -2.604 5.399 -4.580 1.00 90.12 107 ALA A C 1
ATOM 806 O O . ALA A 1 107 ? -3.422 4.503 -4.324 1.00 90.12 107 ALA A O 1
ATOM 807 N N . PRO A 1 108 ? -1.281 5.218 -4.398 1.00 93.50 108 PRO A N 1
ATOM 808 C CA . PRO A 1 108 ? -0.743 4.035 -3.734 1.00 93.50 108 PRO A CA 1
ATOM 809 C C . PRO A 1 108 ? -1.280 3.919 -2.305 1.00 93.50 108 PRO A C 1
ATOM 811 O O . PRO A 1 108 ? -1.585 4.919 -1.654 1.00 93.50 108 PRO A O 1
ATOM 814 N N . ILE A 1 109 ? -1.359 2.692 -1.789 1.00 95.88 109 ILE A N 1
ATOM 815 C CA . ILE A 1 109 ? -1.731 2.468 -0.389 1.00 95.88 109 ILE A CA 1
ATOM 816 C C . ILE A 1 109 ? -0.549 2.878 0.494 1.00 95.88 109 ILE A C 1
ATOM 818 O O . ILE A 1 109 ? 0.541 2.318 0.363 1.00 95.88 109 ILE A O 1
ATOM 822 N N . VAL A 1 110 ? -0.780 3.819 1.415 1.00 94.69 110 VAL A N 1
ATOM 823 C CA . VAL A 1 110 ? 0.226 4.291 2.382 1.00 94.69 110 VAL A CA 1
ATOM 824 C C . VAL A 1 110 ? -0.200 3.925 3.807 1.00 94.69 110 VAL A C 1
ATOM 826 O O . VAL A 1 110 ? -1.050 4.606 4.385 1.00 94.69 110 VAL A O 1
ATOM 829 N N . PRO A 1 111 ? 0.334 2.847 4.404 1.00 95.75 111 PRO A N 1
ATOM 830 C CA . PRO A 1 111 ? 0.005 2.486 5.779 1.00 95.75 111 PRO A CA 1
ATOM 831 C C . PRO A 1 111 ? 0.486 3.554 6.775 1.00 95.75 111 PRO A C 1
ATOM 833 O O . PRO A 1 111 ? 1.671 3.865 6.844 1.00 95.75 111 PRO A O 1
ATOM 836 N N . PHE A 1 112 ? -0.436 4.101 7.575 1.00 93.75 112 PHE A N 1
ATOM 837 C CA . PHE A 1 112 ? -0.142 5.135 8.586 1.00 93.75 112 PHE A CA 1
ATOM 838 C C . PHE A 1 112 ? -0.299 4.659 10.040 1.00 93.75 112 PHE A C 1
ATOM 840 O O . PHE A 1 112 ? -0.028 5.414 10.975 1.00 93.75 112 PHE A O 1
ATOM 847 N N . LEU A 1 113 ? -0.803 3.441 10.245 1.00 94.56 113 LEU A N 1
ATOM 848 C CA . LEU A 1 113 ? -1.236 2.919 11.542 1.00 94.56 113 LEU A CA 1
ATOM 849 C C . LEU A 1 113 ? -0.609 1.549 11.810 1.00 94.56 113 LEU A C 1
ATOM 851 O O . LEU A 1 113 ? -0.598 0.692 10.927 1.00 94.56 113 LEU A O 1
ATOM 855 N N . ASP A 1 114 ? -0.173 1.319 13.048 1.00 95.06 114 ASP A N 1
ATOM 856 C CA . ASP A 1 114 ? 0.176 -0.021 13.531 1.00 95.06 114 ASP A CA 1
ATOM 857 C C . ASP A 1 114 ? -1.048 -0.955 13.496 1.00 95.06 114 ASP A C 1
ATOM 859 O O . ASP A 1 114 ? -2.184 -0.504 13.653 1.00 95.06 114 ASP A O 1
ATOM 863 N N . ASN A 1 115 ? -0.819 -2.266 13.377 1.00 95.94 115 ASN A N 1
ATOM 864 C CA . ASN A 1 115 ? -1.858 -3.305 13.361 1.00 95.94 115 ASN A CA 1
ATOM 865 C C . ASN A 1 115 ? -2.895 -3.112 12.236 1.00 95.94 115 ASN A C 1
ATOM 867 O O . ASN A 1 115 ? -4.096 -3.323 12.444 1.00 95.94 115 ASN A O 1
ATOM 871 N N . SER A 1 116 ? -2.442 -2.664 11.063 1.00 97.75 116 SER A N 1
ATOM 872 C CA . SER A 1 116 ? -3.292 -2.445 9.887 1.00 97.75 116 SER A CA 1
ATOM 873 C C . SER A 1 116 ? -3.364 -3.693 9.011 1.00 97.75 116 SER A C 1
ATOM 875 O O . SER A 1 116 ? -2.351 -4.138 8.485 1.00 97.75 116 SER A O 1
ATOM 877 N N . ILE A 1 117 ? -4.565 -4.228 8.809 1.00 98.00 117 ILE A N 1
ATOM 878 C CA . ILE A 1 117 ? -4.838 -5.363 7.924 1.00 98.00 117 ILE A CA 1
ATOM 879 C C . ILE A 1 117 ? -5.521 -4.850 6.664 1.00 98.00 117 ILE A C 1
ATOM 881 O O . ILE A 1 117 ? -6.626 -4.318 6.735 1.00 98.00 117 ILE A O 1
ATOM 885 N N . PHE A 1 118 ? -4.895 -5.073 5.518 1.00 98.12 118 PHE A N 1
ATOM 886 C CA . PHE A 1 118 ? -5.423 -4.817 4.186 1.00 98.12 118 PHE A CA 1
ATOM 887 C C . PHE A 1 118 ? -5.801 -6.154 3.560 1.00 98.12 118 PHE A C 1
ATOM 889 O O . PHE A 1 118 ? -4.939 -6.987 3.293 1.00 98.12 118 PHE A O 1
ATOM 896 N N . GLN A 1 119 ? -7.086 -6.392 3.335 1.00 97.69 119 GLN A N 1
ATOM 897 C CA . GLN A 1 119 ? -7.551 -7.692 2.853 1.00 97.69 119 GLN A CA 1
ATOM 898 C C . GLN A 1 119 ? -8.522 -7.549 1.691 1.00 97.69 119 GLN A C 1
ATOM 900 O O . GLN A 1 119 ? -9.395 -6.683 1.706 1.00 97.69 119 GLN A O 1
ATOM 905 N N . CYS A 1 120 ? -8.380 -8.419 0.694 1.00 97.81 120 CYS A N 1
ATOM 906 C CA . CYS A 1 120 ? -9.379 -8.554 -0.353 1.00 97.81 120 CYS A CA 1
ATOM 907 C C . CYS A 1 120 ? -10.629 -9.264 0.184 1.00 97.81 120 CYS A C 1
ATOM 909 O O . CYS A 1 120 ? -10.553 -10.388 0.692 1.00 97.81 120 CYS A O 1
ATOM 911 N N . GLY A 1 121 ? -11.782 -8.596 0.109 1.00 96.38 121 GLY A N 1
ATOM 912 C CA . GLY A 1 121 ? -13.031 -9.105 0.669 1.00 96.38 121 GLY A CA 1
ATOM 913 C C . GLY A 1 121 ? -12.968 -9.381 2.181 1.00 96.38 121 GLY A C 1
ATOM 914 O O . GLY A 1 121 ? -12.102 -8.901 2.915 1.00 96.38 121 GLY A O 1
ATOM 915 N N . GLU A 1 122 ? -13.912 -10.176 2.686 1.00 92.62 122 GLU A N 1
ATOM 916 C CA . GLU A 1 122 ? -14.019 -10.461 4.128 1.00 92.62 122 GLU A CA 1
ATOM 917 C C . GLU A 1 122 ? -12.938 -11.412 4.655 1.00 92.62 122 GLU A C 1
ATOM 919 O O . GLU A 1 122 ? -12.668 -11.427 5.856 1.00 92.62 122 GLU A O 1
ATOM 924 N N . ARG A 1 123 ? -12.338 -12.224 3.778 1.00 91.19 123 ARG A N 1
ATOM 925 C CA . ARG A 1 123 ? -11.447 -13.325 4.175 1.00 91.19 123 ARG A CA 1
ATOM 926 C C . ARG A 1 123 ? -9.991 -13.136 3.763 1.00 91.19 123 ARG A C 1
ATOM 928 O O . ARG A 1 123 ? -9.172 -13.962 4.149 1.00 91.19 123 ARG A O 1
ATOM 935 N N . GLY A 1 124 ? -9.669 -12.108 2.975 1.00 83.12 124 GLY A N 1
ATOM 936 C CA . GLY A 1 124 ? -8.334 -11.970 2.389 1.00 83.12 124 GLY A CA 1
ATOM 937 C C . GLY A 1 124 ? -8.009 -13.082 1.390 1.00 83.12 124 GLY A C 1
ATOM 938 O O . GLY A 1 124 ? -6.851 -13.438 1.231 1.00 83.12 124 GLY A O 1
ATOM 939 N N . SER A 1 125 ? -9.022 -13.674 0.752 1.00 83.81 125 SER A N 1
ATOM 940 C CA . SER A 1 125 ? -8.802 -14.628 -0.340 1.00 83.81 125 SER A CA 1
ATOM 941 C C . SER A 1 125 ? -8.448 -13.851 -1.615 1.00 83.81 125 SER A C 1
ATOM 943 O O . SER A 1 125 ? -8.827 -12.682 -1.704 1.00 83.81 125 SER A O 1
ATOM 945 N N . PRO A 1 126 ? -7.748 -14.437 -2.607 1.00 79.06 126 PRO A N 1
ATOM 946 C CA . PRO A 1 126 ? -7.539 -13.819 -3.919 1.00 79.06 126 PRO A CA 1
ATOM 947 C C . PRO A 1 126 ? -8.853 -13.716 -4.720 1.00 79.06 126 PRO A C 1
ATOM 949 O O . PRO A 1 126 ? -8.997 -14.268 -5.808 1.00 79.06 126 PRO A O 1
ATOM 952 N N . ASP A 1 127 ? -9.815 -12.961 -4.191 1.00 82.19 127 ASP A N 1
ATOM 953 C CA . ASP A 1 127 ? -11.146 -12.701 -4.741 1.00 82.19 127 ASP A CA 1
ATOM 954 C C . ASP A 1 127 ? -11.100 -11.582 -5.799 1.00 82.19 127 ASP A C 1
ATOM 956 O O . ASP A 1 127 ? -12.048 -10.818 -5.963 1.00 82.19 127 ASP A O 1
ATOM 960 N N . GLY A 1 128 ? -9.976 -11.442 -6.506 1.00 90.44 128 GLY A N 1
ATOM 961 C CA . GLY A 1 128 ? -9.841 -10.523 -7.636 1.00 90.44 128 GLY A CA 1
ATOM 962 C C . GLY A 1 128 ? -9.608 -9.051 -7.284 1.00 90.44 128 GLY A C 1
ATOM 963 O O . GLY A 1 128 ? -9.928 -8.197 -8.107 1.00 90.44 128 GLY A O 1
ATOM 964 N N . CYS A 1 129 ? -9.057 -8.726 -6.109 1.00 97.81 129 CYS A N 1
ATOM 965 C CA . CYS A 1 129 ? -8.539 -7.377 -5.846 1.00 97.81 129 CYS A CA 1
ATOM 966 C C . CYS A 1 129 ? -7.196 -7.195 -6.556 1.00 97.81 129 CYS A C 1
ATOM 968 O O . CYS A 1 129 ? -6.198 -7.817 -6.179 1.00 97.81 129 CYS A O 1
ATOM 970 N N . ILE A 1 130 ? -7.174 -6.351 -7.584 1.00 97.88 130 ILE A N 1
ATOM 971 C CA . ILE A 1 130 ? -5.999 -6.135 -8.435 1.00 97.88 130 ILE A CA 1
ATOM 972 C C . ILE A 1 130 ? -5.572 -4.678 -8.311 1.00 97.88 130 ILE A C 1
ATOM 974 O O . ILE A 1 130 ? -6.330 -3.792 -8.686 1.00 97.88 130 ILE A O 1
ATOM 978 N N . LEU A 1 131 ? -4.361 -4.428 -7.822 1.00 97.38 131 LEU A N 1
ATOM 979 C CA . LEU A 1 131 ? -3.694 -3.135 -7.947 1.00 97.38 131 LEU A CA 1
ATOM 980 C C . LEU A 1 131 ? -2.963 -3.149 -9.294 1.00 97.38 131 LEU A C 1
ATOM 982 O O . LEU A 1 131 ? -2.042 -3.946 -9.467 1.00 97.38 131 LEU A O 1
ATOM 986 N N . GLU A 1 132 ? -3.438 -2.367 -10.263 1.00 96.19 132 GLU A N 1
ATOM 987 C CA . GLU A 1 132 ? -2.976 -2.390 -11.655 1.00 96.19 132 GLU A CA 1
ATOM 988 C C . GLU A 1 132 ? -2.270 -1.087 -12.037 1.00 96.19 132 GLU A C 1
ATOM 990 O O . GLU A 1 132 ? -2.846 -0.005 -11.928 1.00 96.19 132 GLU A O 1
ATOM 995 N N . GLY A 1 133 ? -1.062 -1.202 -12.584 1.00 93.75 133 GLY A N 1
ATOM 996 C CA . GLY A 1 133 ? -0.340 -0.094 -13.195 1.00 93.75 133 GLY A CA 1
ATOM 997 C C . GLY A 1 133 ? 0.371 0.815 -12.196 1.00 93.75 133 GLY A C 1
ATOM 998 O O . GLY A 1 133 ? 0.754 0.416 -11.098 1.00 93.75 133 GLY A O 1
ATOM 999 N N . GLY A 1 134 ? 0.574 2.063 -12.610 1.00 91.00 134 GLY A N 1
ATOM 1000 C CA . GLY A 1 134 ? 1.239 3.089 -11.816 1.00 91.00 134 GLY A CA 1
ATOM 1001 C C . GLY A 1 134 ? 2.720 2.837 -11.534 1.00 91.00 134 GLY A C 1
ATOM 1002 O O . GLY A 1 134 ? 3.307 1.855 -11.989 1.00 91.00 134 GLY A O 1
ATOM 1003 N N . TYR A 1 135 ? 3.350 3.743 -10.785 1.00 90.00 135 TYR A N 1
ATOM 1004 C CA . TYR A 1 135 ? 4.733 3.535 -10.340 1.00 90.00 135 TYR A CA 1
ATOM 1005 C C . TYR A 1 135 ? 4.807 2.611 -9.134 1.00 90.00 135 TYR A C 1
ATOM 1007 O O . TYR A 1 135 ? 5.630 1.697 -9.120 1.00 90.00 135 TYR A O 1
ATOM 1015 N N . HIS A 1 136 ? 3.918 2.809 -8.163 1.00 91.62 136 HIS A N 1
ATOM 1016 C CA . HIS A 1 136 ? 3.906 2.083 -6.900 1.00 91.62 136 HIS A CA 1
ATOM 1017 C C . HIS A 1 136 ? 2.493 1.616 -6.574 1.00 91.62 136 HIS A C 1
ATOM 1019 O O . HIS A 1 136 ? 1.523 2.338 -6.796 1.00 91.62 136 HIS A O 1
ATOM 1025 N N . HIS A 1 137 ? 2.378 0.422 -6.002 1.00 95.62 137 HIS A N 1
ATOM 1026 C CA . HIS A 1 137 ? 1.113 -0.073 -5.467 1.00 95.62 137 HIS A CA 1
ATOM 1027 C C . HIS A 1 137 ? 1.004 0.203 -3.958 1.00 95.62 137 HIS A C 1
ATOM 1029 O O . HIS A 1 137 ? -0.064 0.571 -3.466 1.00 95.62 137 HIS A O 1
ATOM 1035 N N . VAL A 1 138 ? 2.112 0.036 -3.226 1.00 96.19 138 VAL A N 1
ATOM 1036 C CA . VAL A 1 138 ? 2.208 0.268 -1.776 1.00 96.19 138 VAL A CA 1
ATOM 1037 C C . VAL A 1 138 ? 3.466 1.071 -1.472 1.00 96.19 138 VAL A C 1
ATOM 1039 O O . VAL A 1 138 ? 4.536 0.762 -2.001 1.00 96.19 138 VAL A O 1
ATOM 1042 N N . LEU A 1 139 ? 3.334 2.067 -0.599 1.00 93.38 139 LEU A N 1
ATOM 1043 C CA . LEU A 1 139 ? 4.418 2.951 -0.184 1.00 93.38 139 LEU A CA 1
ATOM 1044 C C . LEU A 1 139 ? 4.502 3.015 1.345 1.00 93.38 139 LEU A C 1
ATOM 1046 O O . LEU A 1 139 ? 3.559 3.427 2.018 1.00 93.38 139 LEU A O 1
ATOM 1050 N N . PHE A 1 140 ? 5.649 2.618 1.888 1.00 93.00 140 PHE A N 1
ATOM 1051 C CA . PHE A 1 140 ? 6.013 2.799 3.289 1.00 93.00 140 PHE A CA 1
ATOM 1052 C C . PHE A 1 140 ? 6.972 3.978 3.415 1.00 93.00 140 PHE A C 1
ATOM 1054 O O . PHE A 1 140 ? 8.105 3.924 2.943 1.00 93.00 140 PHE A O 1
ATOM 1061 N N . GLU A 1 141 ? 6.507 5.028 4.082 1.00 87.31 141 GLU A N 1
ATOM 1062 C CA . GLU A 1 141 ? 7.261 6.260 4.316 1.00 87.31 141 GLU A CA 1
ATOM 1063 C C . GLU A 1 141 ? 8.320 6.088 5.417 1.00 87.31 141 GLU A C 1
ATOM 1065 O O . GLU A 1 141 ? 8.068 5.495 6.469 1.00 87.31 141 GLU A O 1
ATOM 1070 N N . ASP A 1 142 ? 9.498 6.665 5.199 1.00 81.94 142 ASP A N 1
ATOM 1071 C CA . ASP A 1 142 ? 10.727 6.464 5.985 1.00 81.94 142 ASP A CA 1
ATOM 1072 C C . ASP A 1 142 ? 10.664 6.892 7.457 1.00 81.94 142 ASP A C 1
ATOM 1074 O O . ASP A 1 142 ? 11.314 6.313 8.334 1.00 81.94 142 ASP A O 1
ATOM 1078 N N . ASP A 1 143 ? 9.862 7.906 7.733 1.00 79.94 143 ASP A N 1
ATOM 1079 C CA . ASP A 1 143 ? 9.693 8.500 9.051 1.00 79.94 143 ASP A CA 1
ATOM 1080 C C . ASP A 1 143 ? 8.435 7.970 9.780 1.00 79.94 143 ASP A C 1
ATOM 1082 O O . ASP A 1 143 ? 8.075 8.482 10.845 1.00 79.94 143 ASP A O 1
ATOM 1086 N N . ILE A 1 144 ? 7.733 6.985 9.208 1.00 84.56 144 ILE A N 1
ATOM 1087 C CA . ILE A 1 144 ? 6.523 6.392 9.789 1.00 84.56 144 ILE A CA 1
ATOM 1088 C C . ILE A 1 144 ? 6.853 4.983 10.274 1.00 84.56 144 ILE A C 1
ATOM 1090 O O . ILE A 1 144 ? 7.291 4.121 9.508 1.00 84.56 144 ILE A O 1
ATOM 1094 N N . VAL A 1 145 ? 6.647 4.750 11.573 1.00 89.12 145 VAL A N 1
ATOM 1095 C CA . VAL A 1 145 ? 6.764 3.409 12.143 1.00 89.12 145 VAL A CA 1
ATOM 1096 C C . VAL A 1 145 ? 5.411 2.721 12.012 1.00 89.12 145 VAL A C 1
ATOM 1098 O O . VAL A 1 145 ? 4.417 3.203 12.556 1.00 89.12 145 VAL A O 1
ATOM 1101 N N . VAL A 1 146 ? 5.394 1.609 11.283 1.00 93.38 146 VAL A N 1
ATOM 1102 C CA . VAL A 1 146 ? 4.210 0.785 11.029 1.00 93.38 146 VAL A CA 1
ATOM 1103 C C . VAL A 1 146 ? 4.535 -0.648 11.416 1.00 93.38 146 VAL A C 1
ATOM 1105 O O . VAL A 1 146 ? 5.194 -1.369 10.673 1.00 93.38 146 VAL A O 1
ATOM 1108 N N . ASN A 1 147 ? 4.082 -1.066 12.588 1.00 93.56 147 ASN A N 1
ATOM 1109 C CA . ASN A 1 147 ? 4.266 -2.420 13.093 1.00 93.56 147 ASN A CA 1
ATOM 1110 C C . ASN A 1 147 ? 3.051 -3.282 12.756 1.00 93.56 147 ASN A C 1
ATOM 1112 O O . ASN A 1 147 ? 1.915 -2.810 12.849 1.00 93.56 147 ASN A O 1
ATOM 1116 N N . ASN A 1 148 ? 3.282 -4.567 12.474 1.00 94.06 148 ASN A N 1
ATOM 1117 C CA . ASN A 1 148 ? 2.219 -5.555 12.290 1.00 94.06 148 ASN A CA 1
ATOM 1118 C C . ASN A 1 148 ? 1.199 -5.142 11.204 1.00 94.06 148 ASN A C 1
ATOM 1120 O O . ASN A 1 148 ? -0.013 -5.267 11.393 1.00 94.06 148 ASN A O 1
ATOM 1124 N N . ALA A 1 149 ? 1.679 -4.588 10.084 1.00 97.38 149 ALA A N 1
ATOM 1125 C CA . ALA A 1 149 ? 0.837 -4.385 8.909 1.00 97.38 149 ALA A CA 1
ATOM 1126 C C . ALA A 1 149 ? 0.750 -5.676 8.090 1.00 97.38 149 ALA A C 1
ATOM 1128 O O . ALA A 1 149 ? 1.730 -6.414 7.988 1.00 97.38 149 ALA A O 1
ATOM 1129 N N . SER A 1 150 ? -0.393 -5.950 7.464 1.00 97.75 150 SER A N 1
ATOM 1130 C CA . SER A 1 150 ? -0.521 -7.107 6.580 1.00 97.75 150 SER A CA 1
ATOM 1131 C C . SER A 1 150 ? -1.371 -6.850 5.347 1.00 97.75 150 SER A C 1
ATOM 1133 O O . SER A 1 150 ? -2.335 -6.097 5.393 1.00 97.75 150 SER A O 1
ATOM 1135 N N . PHE A 1 151 ? -1.008 -7.491 4.241 1.00 98.12 151 PHE A N 1
ATOM 1136 C CA . PHE A 1 151 ? -1.716 -7.458 2.967 1.00 98.12 151 PHE A CA 1
ATOM 1137 C C . PHE A 1 151 ? -2.091 -8.888 2.588 1.00 98.12 151 PHE A C 1
ATOM 1139 O O . PHE A 1 151 ? -1.211 -9.744 2.545 1.00 98.12 151 PHE A O 1
ATOM 1146 N N . SER A 1 152 ? -3.373 -9.154 2.333 1.00 97.75 152 SER A N 1
ATOM 1147 C CA . SER A 1 152 ? -3.871 -10.513 2.101 1.00 97.75 152 SER A CA 1
ATOM 1148 C C . SER A 1 152 ? -4.767 -10.627 0.868 1.00 97.75 152 SER A C 1
ATOM 1150 O O . SER A 1 152 ? -5.735 -9.869 0.729 1.00 97.75 152 SER A O 1
ATOM 1152 N N . GLY A 1 153 ? -4.453 -11.579 -0.017 1.00 96.94 153 GLY A N 1
ATOM 1153 C CA . GLY A 1 153 ? -5.272 -11.906 -1.192 1.00 96.94 153 GLY A CA 1
ATOM 1154 C C . GLY A 1 153 ? -5.254 -10.845 -2.297 1.00 96.94 153 GLY A C 1
ATOM 1155 O O . GLY A 1 153 ? -6.230 -10.689 -3.029 1.00 96.94 153 GLY A O 1
ATOM 1156 N N . ILE A 1 154 ? -4.173 -10.069 -2.399 1.00 98.06 154 ILE A N 1
ATOM 1157 C CA . ILE A 1 154 ? -4.049 -8.952 -3.349 1.00 98.06 154 ILE A CA 1
ATOM 1158 C C . ILE A 1 154 ? -3.140 -9.343 -4.516 1.00 98.06 154 ILE A C 1
ATOM 1160 O O . ILE A 1 154 ? -2.059 -9.903 -4.321 1.00 98.06 154 ILE A O 1
ATOM 1164 N N . THR A 1 155 ? -3.570 -9.013 -5.735 1.00 97.44 155 THR A N 1
ATOM 1165 C CA . THR A 1 155 ? -2.741 -9.115 -6.941 1.00 97.44 155 THR A CA 1
ATOM 1166 C C . THR A 1 155 ? -2.125 -7.757 -7.274 1.00 97.44 155 THR A C 1
ATOM 1168 O O . THR A 1 155 ? -2.835 -6.769 -7.420 1.00 97.44 155 THR A O 1
ATOM 1171 N N . PHE A 1 156 ? -0.808 -7.719 -7.436 1.00 97.19 156 PHE A N 1
ATOM 1172 C CA . PHE A 1 156 ? -0.001 -6.566 -7.821 1.00 97.19 156 PHE A CA 1
ATOM 1173 C C . PHE A 1 156 ? 0.425 -6.715 -9.285 1.00 97.19 156 PHE A C 1
ATOM 1175 O O . PHE A 1 156 ? 1.298 -7.530 -9.611 1.00 97.19 156 PHE A O 1
ATOM 1182 N N . LEU A 1 157 ? -0.208 -5.957 -10.177 1.00 96.12 157 LEU A N 1
ATOM 1183 C CA . LEU A 1 157 ? -0.134 -6.151 -11.620 1.00 96.12 157 LEU A CA 1
ATOM 1184 C C . LEU A 1 157 ? 0.465 -4.938 -12.331 1.00 96.12 157 LEU A C 1
ATOM 1186 O O . LEU A 1 157 ? -0.113 -3.862 -12.322 1.00 96.12 157 LEU A O 1
ATOM 1190 N N . GLY A 1 158 ? 1.559 -5.135 -13.063 1.00 94.31 158 GLY A N 1
ATOM 1191 C CA . GLY A 1 158 ? 1.975 -4.165 -14.081 1.00 94.31 158 GLY A CA 1
ATOM 1192 C C . GLY A 1 158 ? 2.476 -2.811 -13.570 1.00 94.31 158 GLY A C 1
ATOM 1193 O O . GLY A 1 158 ? 2.378 -1.839 -14.316 1.00 94.31 158 GLY A O 1
ATOM 1194 N N . SER A 1 159 ? 3.025 -2.727 -12.353 1.00 93.31 159 SER A N 1
ATOM 1195 C CA . SER A 1 159 ? 3.754 -1.525 -11.913 1.00 93.31 159 SER A CA 1
ATOM 1196 C C . SER A 1 159 ? 4.896 -1.214 -12.890 1.00 93.31 159 SER A C 1
ATOM 1198 O O . SER A 1 159 ? 5.552 -2.127 -13.392 1.00 93.31 159 SER A O 1
ATOM 1200 N N . GLN A 1 160 ? 5.116 0.070 -13.176 1.00 90.81 160 GLN A N 1
ATOM 1201 C CA . GLN A 1 160 ? 6.138 0.585 -14.099 1.00 90.81 160 GLN A CA 1
ATOM 1202 C C . GLN A 1 160 ? 7.470 0.922 -13.407 1.00 90.81 160 GLN A C 1
ATOM 1204 O O . GLN A 1 160 ? 8.404 1.403 -14.047 1.00 90.81 160 GLN A O 1
ATOM 1209 N N . SER A 1 161 ? 7.546 0.724 -12.092 1.00 89.19 161 SER A N 1
ATOM 1210 C CA . SER A 1 161 ? 8.750 0.906 -11.285 1.00 89.19 161 SER A CA 1
ATOM 1211 C C . SER A 1 161 ? 8.707 -0.113 -10.141 1.00 89.19 161 SER A C 1
ATOM 1213 O O . SER A 1 161 ? 8.563 -1.312 -10.375 1.00 89.19 161 SER A O 1
ATOM 1215 N N . VAL A 1 162 ? 8.826 0.328 -8.895 1.00 90.56 162 VAL A N 1
ATOM 1216 C CA . VAL A 1 162 ? 8.783 -0.539 -7.722 1.00 90.56 162 VAL A CA 1
ATOM 1217 C C . VAL A 1 162 ? 7.337 -0.730 -7.265 1.00 90.56 162 VAL A C 1
ATOM 1219 O O . VAL A 1 162 ? 6.711 0.204 -6.772 1.00 90.56 162 VAL A O 1
ATOM 1222 N N . SER A 1 163 ? 6.814 -1.957 -7.334 1.00 94.25 163 SER A N 1
ATOM 1223 C CA . SER A 1 163 ? 5.462 -2.274 -6.851 1.00 94.25 163 SER A CA 1
ATOM 1224 C C . SER A 1 163 ? 5.292 -1.985 -5.357 1.00 94.25 163 SER A C 1
ATOM 1226 O O . SER A 1 163 ? 4.236 -1.494 -4.959 1.00 94.25 163 SER A O 1
ATOM 1228 N N . VAL A 1 164 ? 6.268 -2.350 -4.523 1.00 94.81 164 VAL A N 1
ATOM 1229 C CA . VAL A 1 164 ? 6.236 -2.104 -3.073 1.00 94.81 164 VAL A CA 1
ATOM 1230 C C . VAL A 1 164 ? 7.488 -1.349 -2.663 1.00 94.81 164 VAL A C 1
ATOM 1232 O O . VAL A 1 164 ? 8.584 -1.911 -2.638 1.00 94.81 164 VAL A O 1
ATOM 1235 N N . VAL A 1 165 ? 7.296 -0.084 -2.311 1.00 91.94 165 VAL A N 1
ATOM 1236 C CA . VAL A 1 165 ? 8.342 0.795 -1.799 1.00 91.94 165 VAL A CA 1
ATOM 1237 C C . VAL A 1 165 ? 8.393 0.629 -0.286 1.00 91.94 165 VAL A C 1
ATOM 1239 O O . VAL A 1 165 ? 7.630 1.249 0.451 1.00 91.94 165 VAL A O 1
ATOM 1242 N N . ALA A 1 166 ? 9.251 -0.268 0.186 1.00 90.50 166 ALA A N 1
ATOM 1243 C CA . ALA A 1 166 ? 9.410 -0.607 1.594 1.00 90.50 166 ALA A CA 1
ATOM 1244 C C . ALA A 1 166 ? 10.514 0.253 2.233 1.00 90.50 166 ALA A C 1
ATOM 1246 O O . ALA A 1 166 ? 11.474 -0.254 2.817 1.00 90.50 166 ALA A O 1
ATOM 1247 N N . TRP A 1 167 ? 10.378 1.577 2.103 1.00 88.12 167 TRP A N 1
ATOM 1248 C CA . TRP A 1 167 ? 11.335 2.548 2.644 1.00 88.12 167 TRP A CA 1
ATOM 1249 C C . TRP A 1 167 ? 11.078 2.923 4.101 1.00 88.12 167 TRP A C 1
ATOM 1251 O O . TRP A 1 167 ? 11.754 3.798 4.636 1.00 88.12 167 TRP A O 1
ATOM 1261 N N . GLY A 1 168 ? 10.126 2.249 4.748 1.00 85.94 168 GLY A N 1
ATOM 1262 C CA . GLY A 1 168 ? 9.694 2.531 6.107 1.00 85.94 168 GLY A CA 1
ATOM 1263 C C . GLY A 1 168 ? 10.802 2.440 7.152 1.00 85.94 168 GLY A C 1
ATOM 1264 O O . GLY A 1 168 ? 11.867 1.854 6.934 1.00 85.94 168 GLY A O 1
ATOM 1265 N N . HIS A 1 169 ? 10.520 3.000 8.331 1.00 87.75 169 HIS A N 1
ATOM 1266 C CA . HIS A 1 169 ? 11.434 2.943 9.469 1.00 87.75 169 HIS A CA 1
ATOM 1267 C C . HIS A 1 169 ? 11.884 1.490 9.748 1.00 87.75 169 HIS A C 1
ATOM 1269 O O . HIS A 1 169 ? 11.076 0.573 9.628 1.00 87.75 169 HIS A O 1
ATOM 1275 N N . PRO A 1 170 ? 13.107 1.225 10.240 1.00 86.50 170 PRO A N 1
ATOM 1276 C CA . PRO A 1 170 ? 13.597 -0.143 10.453 1.00 86.50 170 PRO A CA 1
ATOM 1277 C C . PRO A 1 170 ? 12.916 -0.936 11.573 1.00 86.50 170 PRO A C 1
ATOM 1279 O O . PRO A 1 170 ? 13.301 -2.063 11.863 1.00 86.50 170 PRO A O 1
ATOM 1282 N N . TYR A 1 171 ? 11.948 -0.320 12.250 1.00 87.06 171 TYR A N 1
ATOM 1283 C CA . TYR A 1 171 ? 11.075 -1.007 13.204 1.00 87.06 171 TYR A CA 1
ATOM 1284 C C . TYR A 1 171 ? 9.732 -1.360 12.591 1.00 87.06 171 TYR A C 1
ATOM 1286 O O . TYR A 1 171 ? 8.965 -2.076 13.211 1.00 87.06 171 TYR A O 1
ATOM 1294 N N . SER A 1 172 ? 9.454 -0.870 11.388 1.00 93.06 172 SER A N 1
ATOM 1295 C CA . SER A 1 172 ? 8.267 -1.246 10.657 1.00 93.06 172 SER A CA 1
ATOM 1296 C C . SER A 1 172 ? 8.369 -2.697 10.202 1.00 93.06 172 SER A C 1
ATOM 1298 O O . SER A 1 172 ? 9.448 -3.205 9.879 1.00 93.06 172 SER A O 1
ATOM 1300 N N . GLU A 1 173 ? 7.219 -3.348 10.155 1.00 94.25 173 GLU A N 1
ATOM 1301 C CA . GLU A 1 173 ? 7.070 -4.729 9.731 1.00 94.25 173 GLU A CA 1
ATOM 1302 C C . GLU A 1 173 ? 5.798 -4.869 8.901 1.00 94.25 173 GLU A C 1
ATOM 1304 O O . GLU A 1 173 ? 4.731 -4.377 9.286 1.00 94.25 173 GLU A O 1
ATOM 1309 N N . VAL A 1 174 ? 5.918 -5.568 7.773 1.00 96.38 174 VAL A N 1
ATOM 1310 C CA . VAL A 1 174 ? 4.796 -5.915 6.905 1.00 96.38 174 VAL A CA 1
ATOM 1311 C C . VAL A 1 174 ? 4.795 -7.404 6.570 1.00 96.38 174 VAL A C 1
ATOM 1313 O O . VAL A 1 174 ? 5.839 -7.999 6.305 1.00 96.38 174 VAL A O 1
ATOM 1316 N N . VAL A 1 175 ? 3.604 -7.995 6.528 1.00 96.50 175 VAL A N 1
ATOM 1317 C CA . VAL A 1 175 ? 3.378 -9.374 6.086 1.00 96.50 175 VAL A CA 1
ATOM 1318 C C . VAL A 1 175 ? 2.495 -9.391 4.844 1.00 96.50 175 VAL A C 1
ATOM 1320 O O . VAL A 1 175 ? 1.389 -8.862 4.854 1.00 96.50 175 VAL A O 1
ATOM 1323 N N . PHE A 1 176 ? 2.943 -10.045 3.783 1.00 97.00 176 PHE A N 1
ATOM 1324 C CA . PHE A 1 176 ? 2.137 -10.341 2.605 1.00 97.00 176 PHE A CA 1
ATOM 1325 C C . PHE A 1 176 ? 1.697 -11.804 2.648 1.00 97.00 176 PHE A C 1
ATOM 1327 O O . PHE A 1 176 ? 2.527 -12.694 2.836 1.00 97.00 176 PHE A O 1
ATOM 1334 N N . VAL A 1 177 ? 0.399 -12.051 2.493 1.00 96.50 177 VAL A N 1
ATOM 1335 C CA . VAL A 1 177 ? -0.221 -13.377 2.598 1.00 96.50 177 VAL A CA 1
ATOM 1336 C C . VAL A 1 177 ? -1.029 -13.653 1.337 1.00 96.50 177 VAL A C 1
ATOM 1338 O O . VAL A 1 177 ? -1.881 -12.855 0.954 1.00 96.50 177 VAL A O 1
ATOM 1341 N N . ASP A 1 178 ? -0.759 -14.777 0.676 1.00 95.88 178 ASP A N 1
ATOM 1342 C CA . ASP A 1 178 ? -1.497 -15.220 -0.517 1.00 95.88 178 ASP A CA 1
ATOM 1343 C C . ASP A 1 178 ? -1.586 -14.138 -1.618 1.00 95.88 178 ASP A C 1
ATOM 1345 O O . ASP A 1 178 ? -2.604 -13.971 -2.295 1.00 95.88 178 ASP A O 1
ATOM 1349 N N . CYS A 1 179 ? -0.508 -13.367 -1.785 1.00 96.50 179 CYS A N 1
ATOM 1350 C CA . CYS A 1 179 ? -0.402 -12.308 -2.785 1.00 96.50 179 CYS A CA 1
ATOM 1351 C C . CYS A 1 179 ? 0.212 -12.809 -4.101 1.00 96.50 179 CYS A C 1
ATOM 1353 O O . CYS A 1 179 ? 1.016 -13.743 -4.130 1.00 96.50 179 CYS A O 1
ATOM 1355 N N . GLU A 1 180 ? -0.097 -12.134 -5.208 1.00 95.81 180 GLU A N 1
ATOM 1356 C CA . GLU A 1 180 ? 0.510 -12.415 -6.514 1.00 95.81 180 GLU A CA 1
ATOM 1357 C C . GLU A 1 180 ? 1.094 -11.142 -7.133 1.00 95.81 180 GLU A C 1
ATOM 1359 O O . GLU A 1 180 ? 0.377 -10.179 -7.364 1.00 95.81 180 GLU A O 1
ATOM 1364 N N . TRP A 1 181 ? 2.382 -11.148 -7.472 1.00 95.44 181 TRP A N 1
ATOM 1365 C CA . TRP A 1 181 ? 3.028 -10.117 -8.283 1.00 95.44 181 TRP A CA 1
ATOM 1366 C C . TRP A 1 181 ? 3.174 -10.601 -9.710 1.00 95.44 181 TRP A C 1
ATOM 1368 O O . TRP A 1 181 ? 3.898 -11.570 -9.972 1.00 95.44 181 TRP A O 1
ATOM 1378 N N . LYS A 1 182 ? 2.542 -9.899 -10.646 1.00 94.69 182 LYS A N 1
ATOM 1379 C CA . LYS A 1 182 ? 2.510 -10.300 -12.046 1.00 94.69 182 LYS A CA 1
ATOM 1380 C C . LYS A 1 182 ? 2.827 -9.148 -12.985 1.00 94.69 182 LYS A C 1
ATOM 1382 O O . LYS A 1 182 ? 2.276 -8.066 -12.846 1.00 94.69 182 LYS A O 1
ATOM 1387 N N . GLY A 1 183 ? 3.666 -9.392 -13.990 1.00 91.50 183 GLY A N 1
ATOM 1388 C CA . GLY A 1 183 ? 3.849 -8.446 -15.097 1.00 91.50 183 GLY A CA 1
ATOM 1389 C C . GLY A 1 183 ? 4.442 -7.089 -14.709 1.00 91.50 183 GLY A C 1
ATOM 1390 O O . GLY A 1 183 ? 4.358 -6.169 -15.511 1.00 91.50 183 GLY A O 1
ATOM 1391 N N . ASN A 1 184 ? 5.004 -6.941 -13.505 1.00 89.75 184 ASN A N 1
ATOM 1392 C CA . ASN A 1 184 ? 5.612 -5.687 -13.070 1.00 89.75 184 ASN A CA 1
ATOM 1393 C C . ASN A 1 184 ? 6.916 -5.457 -13.840 1.00 89.75 184 ASN A C 1
ATOM 1395 O O . ASN A 1 184 ? 7.687 -6.399 -14.053 1.00 89.75 184 ASN A O 1
ATOM 1399 N N . ILE A 1 185 ? 7.143 -4.216 -14.252 1.00 86.62 185 ILE A N 1
ATOM 1400 C CA . ILE A 1 185 ? 8.336 -3.739 -14.942 1.00 86.62 185 ILE A CA 1
ATOM 1401 C C . ILE A 1 185 ? 9.119 -2.918 -13.920 1.00 86.62 185 ILE A C 1
ATOM 1403 O O . ILE A 1 185 ? 8.929 -1.715 -13.785 1.00 86.62 185 ILE A O 1
ATOM 1407 N N . GLY A 1 186 ? 9.961 -3.602 -13.151 1.00 69.06 186 GLY A N 1
ATOM 1408 C CA . GLY A 1 186 ? 10.811 -2.953 -12.164 1.00 69.06 186 GLY A CA 1
ATOM 1409 C C . GLY A 1 186 ? 12.038 -2.357 -12.827 1.00 69.06 186 GLY A C 1
ATOM 1410 O O . GLY A 1 186 ? 12.819 -3.104 -13.415 1.00 69.06 186 GLY A O 1
ATOM 1411 N N . GLY A 1 187 ? 12.237 -1.042 -12.679 1.00 70.44 187 GLY A N 1
ATOM 1412 C CA . GLY A 1 187 ? 13.503 -0.397 -13.035 1.00 70.44 187 GLY A CA 1
ATOM 1413 C C . GLY A 1 187 ? 14.663 -1.091 -12.321 1.00 70.44 187 GLY A C 1
ATOM 1414 O O . GLY A 1 187 ? 15.548 -1.620 -12.963 1.00 70.44 187 GLY A O 1
ATOM 1415 N N . SER A 1 188 ? 14.607 -1.223 -10.994 1.00 68.94 188 SER A N 1
ATOM 1416 C CA . SER A 1 188 ? 15.579 -2.014 -10.221 1.00 68.94 188 SER A CA 1
ATOM 1417 C C . SER A 1 188 ? 14.969 -3.307 -9.669 1.00 68.94 188 SER A C 1
ATOM 1419 O O . SER A 1 188 ? 15.518 -4.394 -9.879 1.00 68.94 188 SER A O 1
ATOM 1421 N N . ALA A 1 189 ? 13.821 -3.211 -8.994 1.00 83.88 189 ALA A N 1
ATOM 1422 C CA . ALA A 1 189 ? 13.159 -4.342 -8.354 1.00 83.88 189 ALA A CA 1
ATOM 1423 C C . ALA A 1 189 ? 11.634 -4.218 -8.287 1.00 83.88 189 ALA A C 1
ATOM 1425 O O . ALA A 1 189 ? 11.082 -3.143 -8.497 1.00 83.88 189 ALA A O 1
ATOM 1426 N N . VAL A 1 190 ? 10.951 -5.329 -7.978 1.00 84.50 190 VAL A N 1
ATOM 1427 C CA . VAL A 1 190 ? 9.494 -5.338 -7.731 1.00 84.50 190 VAL A CA 1
ATOM 1428 C C . VAL A 1 190 ? 9.188 -4.898 -6.297 1.00 84.50 190 VAL A C 1
ATOM 1430 O O . VAL A 1 190 ? 8.229 -4.165 -6.064 1.00 84.50 190 VAL A O 1
ATOM 1433 N N . VAL A 1 191 ? 10.013 -5.319 -5.339 1.00 87.94 191 VAL A N 1
ATOM 1434 C CA . VAL A 1 191 ? 9.968 -4.875 -3.939 1.00 87.94 191 VAL A CA 1
ATOM 1435 C C . VAL A 1 191 ? 11.318 -4.266 -3.584 1.00 87.94 191 VAL A C 1
ATOM 1437 O O . VAL A 1 191 ? 12.342 -4.923 -3.778 1.00 87.94 191 VAL A O 1
ATOM 1440 N N . ASP A 1 192 ? 11.314 -3.048 -3.049 1.00 88.62 192 ASP A N 1
ATOM 1441 C CA . ASP A 1 192 ? 12.524 -2.327 -2.648 1.00 88.62 192 ASP A CA 1
ATOM 1442 C C . ASP A 1 192 ? 12.540 -2.069 -1.138 1.00 88.62 192 ASP A C 1
ATOM 1444 O O . ASP A 1 192 ? 11.789 -1.238 -0.626 1.00 88.62 192 ASP A O 1
ATOM 1448 N N . LEU A 1 193 ? 13.387 -2.809 -0.423 1.00 85.19 193 LEU A N 1
ATOM 1449 C CA . LEU A 1 193 ? 13.640 -2.664 1.009 1.00 85.19 193 LEU A CA 1
ATOM 1450 C C . LEU A 1 193 ? 14.899 -1.819 1.193 1.00 85.19 193 LEU A C 1
ATOM 1452 O O . LEU A 1 193 ? 16.021 -2.338 1.246 1.00 85.19 193 LEU A O 1
ATOM 1456 N N . PHE A 1 194 ? 14.699 -0.511 1.299 1.00 80.94 194 PHE A N 1
ATOM 1457 C CA . PHE A 1 194 ? 15.779 0.459 1.410 1.00 80.94 194 PHE A CA 1
ATOM 1458 C C . PHE A 1 194 ? 15.413 1.553 2.406 1.00 80.94 194 PHE A C 1
ATOM 1460 O O . PHE A 1 194 ? 14.515 2.347 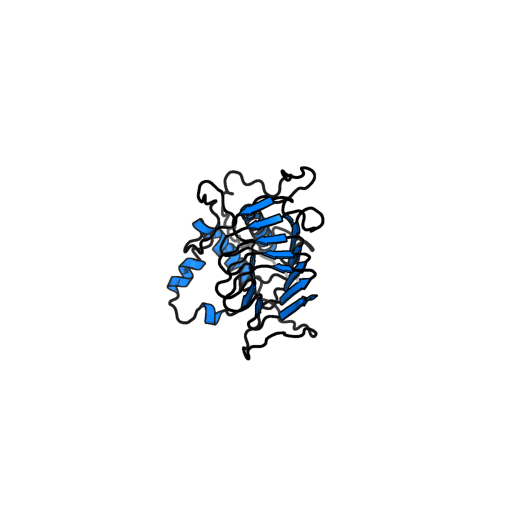2.164 1.00 80.94 194 PHE A O 1
ATOM 1467 N N . TRP A 1 195 ? 16.145 1.646 3.513 1.00 69.12 195 TRP A N 1
ATOM 1468 C CA . TRP A 1 195 ? 16.017 2.771 4.435 1.00 69.12 195 TRP A CA 1
ATOM 1469 C C . TRP A 1 195 ? 17.345 3.496 4.501 1.00 69.12 195 TRP A C 1
ATOM 1471 O O . TRP A 1 195 ? 18.336 2.994 5.036 1.00 69.12 195 TRP A O 1
ATOM 1481 N N . HIS A 1 196 ? 17.378 4.703 3.951 1.00 68.19 196 HIS A N 1
ATOM 1482 C CA . HIS A 1 196 ? 18.526 5.555 4.155 1.00 68.19 196 HIS A CA 1
ATOM 1483 C C . HIS A 1 196 ? 18.142 7.020 4.148 1.00 68.19 196 HIS A C 1
ATOM 1485 O O . HIS A 1 196 ? 18.166 7.684 3.114 1.00 68.19 196 HIS A O 1
ATOM 1491 N N . ARG A 1 197 ? 17.955 7.550 5.358 1.00 58.19 197 ARG A N 1
ATOM 1492 C CA . ARG A 1 197 ? 17.721 8.973 5.582 1.00 58.19 197 ARG A CA 1
ATOM 1493 C C . ARG A 1 197 ? 18.748 9.825 4.826 1.00 58.19 197 ARG A C 1
ATOM 1495 O O . ARG A 1 197 ? 18.371 10.585 3.958 1.00 58.19 197 ARG A O 1
ATOM 1502 N N . ASP A 1 198 ? 20.054 9.631 5.037 1.00 51.97 198 ASP A N 1
ATOM 1503 C CA . ASP A 1 198 ? 21.063 10.546 4.458 1.00 51.97 198 ASP A CA 1
ATOM 1504 C C . ASP A 1 198 ? 21.494 10.309 2.984 1.00 51.97 198 ASP A C 1
ATOM 1506 O O . ASP A 1 198 ? 21.944 11.265 2.354 1.00 51.97 198 ASP A O 1
ATOM 1510 N N . LEU A 1 199 ? 21.353 9.110 2.391 1.00 52.53 199 LEU A N 1
ATOM 1511 C CA . LEU A 1 199 ? 21.674 8.847 0.971 1.00 52.53 199 LEU A CA 1
ATOM 1512 C C . LEU A 1 199 ? 20.514 9.178 0.028 1.00 52.53 199 LEU A C 1
ATOM 1514 O O . LEU A 1 199 ? 20.781 9.547 -1.112 1.00 52.53 199 LEU A O 1
ATOM 1518 N N . GLN A 1 200 ? 19.259 9.160 0.498 1.00 50.62 200 GLN A N 1
ATOM 1519 C CA . GLN A 1 200 ? 18.162 9.818 -0.227 1.00 50.62 200 GLN A CA 1
ATOM 1520 C C . GLN A 1 200 ? 18.378 11.343 -0.315 1.00 50.62 200 GLN A C 1
ATOM 1522 O O . GLN A 1 200 ? 17.876 12.001 -1.220 1.00 50.62 200 GLN A O 1
ATOM 1527 N N . PHE A 1 201 ? 19.171 11.919 0.599 1.00 48.06 201 PHE A N 1
ATOM 1528 C CA . PHE A 1 201 ? 19.521 13.343 0.631 1.00 48.06 201 PHE A CA 1
ATOM 1529 C C . PHE A 1 201 ? 20.904 13.665 0.063 1.00 48.06 201 PHE A C 1
ATOM 1531 O O . PHE A 1 201 ? 21.450 14.710 0.423 1.00 48.06 201 PHE A O 1
ATOM 1538 N N . GLY A 1 202 ? 21.497 12.790 -0.759 1.00 43.41 202 GLY A N 1
ATOM 1539 C CA . GLY A 1 202 ? 22.880 12.926 -1.216 1.00 43.41 202 GLY A CA 1
ATOM 1540 C C . GLY A 1 202 ? 23.205 14.338 -1.699 1.00 43.41 202 GLY A C 1
ATOM 1541 O O . GLY A 1 202 ? 22.831 14.674 -2.805 1.00 43.41 202 GLY A O 1
ATOM 1542 N N . ALA A 1 203 ? 23.866 15.148 -0.861 1.00 45.00 203 ALA A N 1
ATOM 1543 C CA . ALA A 1 203 ? 24.405 16.494 -1.110 1.00 45.00 203 ALA A CA 1
ATOM 1544 C C . ALA A 1 203 ? 23.581 17.490 -1.972 1.00 45.00 203 ALA A C 1
ATOM 1546 O O . ALA A 1 203 ? 24.099 18.557 -2.305 1.00 45.00 203 ALA A O 1
ATOM 1547 N N . GLU A 1 204 ? 22.329 17.203 -2.328 1.00 47.78 204 GLU A N 1
ATOM 1548 C CA . GLU A 1 204 ? 21.490 18.093 -3.117 1.00 47.78 204 GLU A CA 1
ATOM 1549 C C . GLU A 1 204 ? 20.878 19.167 -2.208 1.00 47.78 204 GLU A C 1
ATOM 1551 O O . GLU A 1 204 ? 20.513 18.887 -1.057 1.00 47.78 204 GLU A O 1
ATOM 1556 N N . PRO A 1 205 ? 20.777 20.421 -2.686 1.00 43.97 205 PRO A N 1
ATOM 1557 C CA . PRO A 1 205 ? 20.302 21.531 -1.878 1.00 43.97 205 PRO A CA 1
ATOM 1558 C C . PRO A 1 205 ? 18.920 21.247 -1.285 1.00 43.97 205 PRO A C 1
ATOM 1560 O O . PRO A 1 205 ? 18.017 20.748 -1.958 1.00 43.97 205 PRO A O 1
ATOM 1563 N N . LEU A 1 206 ? 18.735 21.670 -0.032 1.00 49.94 206 LEU A N 1
ATOM 1564 C CA . LEU A 1 206 ? 17.471 21.691 0.719 1.00 49.94 206 LEU A CA 1
ATOM 1565 C C . LEU A 1 206 ? 16.250 22.227 -0.064 1.00 49.94 206 LEU A C 1
ATOM 1567 O O . LEU A 1 206 ? 15.126 22.028 0.391 1.00 49.94 206 LEU A O 1
ATOM 1571 N N . ASP A 1 207 ? 16.434 22.883 -1.211 1.00 48.28 207 ASP A N 1
ATOM 1572 C CA . ASP A 1 207 ? 15.354 23.375 -2.066 1.00 48.28 207 ASP A CA 1
ATOM 1573 C C . ASP A 1 207 ? 14.557 22.261 -2.763 1.00 48.28 207 ASP A C 1
ATOM 1575 O O . ASP A 1 207 ? 13.354 22.429 -2.942 1.00 48.28 207 ASP A O 1
ATOM 1579 N N . ARG A 1 208 ? 15.136 21.081 -3.039 1.00 43.34 208 ARG A N 1
ATOM 1580 C CA . ARG A 1 208 ? 14.360 19.938 -3.570 1.00 43.34 208 ARG A CA 1
ATOM 1581 C C . ARG A 1 208 ? 13.525 19.233 -2.495 1.00 43.34 208 ARG A C 1
ATOM 1583 O O . ARG A 1 208 ? 12.476 18.679 -2.789 1.00 43.34 208 ARG A O 1
ATOM 1590 N N . ARG A 1 209 ? 13.887 19.378 -1.208 1.00 46.34 209 ARG A N 1
ATOM 1591 C CA . ARG A 1 209 ? 13.039 18.949 -0.069 1.00 46.34 209 ARG A CA 1
ATOM 1592 C C . ARG A 1 209 ? 11.747 19.753 0.048 1.00 46.34 209 ARG A C 1
ATOM 1594 O O . ARG A 1 209 ? 10.841 19.333 0.770 1.00 46.34 209 ARG A O 1
ATOM 1601 N N . ARG A 1 210 ? 11.650 20.912 -0.617 1.00 45.25 210 ARG A N 1
ATOM 1602 C CA . ARG A 1 210 ? 10.369 21.603 -0.732 1.00 45.25 210 ARG A CA 1
ATOM 1603 C C . ARG A 1 210 ? 9.420 20.880 -1.667 1.00 45.25 210 ARG A C 1
ATOM 1605 O O . ARG A 1 210 ? 8.255 21.000 -1.354 1.00 45.25 210 ARG A O 1
ATOM 1612 N N . SER A 1 211 ? 9.854 20.107 -2.670 1.00 43.19 211 SER A N 1
ATOM 1613 C CA . SER A 1 211 ? 8.911 19.387 -3.538 1.00 43.19 211 SER A CA 1
ATOM 1614 C C . SER A 1 211 ? 8.217 18.266 -2.764 1.00 43.19 211 SER A C 1
ATOM 1616 O O . SER A 1 211 ? 7.003 18.298 -2.665 1.00 43.19 211 SER A O 1
ATOM 1618 N N . LEU A 1 212 ? 8.947 17.401 -2.034 1.00 40.34 212 LEU A N 1
ATOM 1619 C CA . LEU A 1 212 ? 8.345 16.337 -1.196 1.00 40.34 212 LEU A CA 1
ATOM 1620 C C . LEU A 1 212 ? 7.517 16.850 0.008 1.00 40.34 212 LEU A C 1
ATOM 1622 O O . LEU A 1 212 ? 6.557 16.223 0.448 1.00 40.34 212 LEU A O 1
ATOM 1626 N N . ARG A 1 213 ? 7.825 18.046 0.530 1.00 40.97 213 ARG A N 1
ATOM 1627 C CA . ARG A 1 213 ? 7.010 18.723 1.565 1.00 40.97 213 ARG A CA 1
ATOM 1628 C C . ARG A 1 213 ? 5.895 19.601 1.002 1.00 40.97 213 ARG A C 1
ATOM 1630 O O . ARG A 1 213 ? 4.942 19.895 1.718 1.00 40.97 213 ARG A O 1
ATOM 1637 N N . SER A 1 214 ? 6.018 20.018 -0.252 1.00 38.84 214 SER A N 1
ATOM 1638 C CA . SER A 1 214 ? 4.945 20.563 -1.074 1.00 38.84 214 SER A CA 1
ATOM 1639 C C . SER A 1 214 ? 4.244 19.462 -1.853 1.00 38.84 214 SER A C 1
ATOM 1641 O O . SER A 1 214 ? 3.499 19.830 -2.751 1.00 38.84 214 SER A O 1
ATOM 1643 N N . LEU A 1 215 ? 4.484 18.178 -1.507 1.00 37.72 215 LEU A N 1
ATOM 1644 C CA . LEU A 1 215 ? 3.900 16.929 -2.042 1.00 37.72 215 LEU A CA 1
ATOM 1645 C C . LEU A 1 215 ? 2.838 16.294 -1.142 1.00 37.72 215 LEU A C 1
ATOM 1647 O O . LEU A 1 215 ? 2.233 15.269 -1.437 1.00 37.72 215 LEU A O 1
ATOM 1651 N N . VAL A 1 216 ? 2.529 17.002 -0.071 1.00 42.91 216 VAL A N 1
ATOM 1652 C CA . VAL A 1 216 ? 1.414 16.717 0.786 1.00 42.91 216 VAL A CA 1
ATOM 1653 C C . VAL A 1 216 ? 0.661 18.032 1.069 1.00 42.91 216 VAL A C 1
ATOM 1655 O O . VAL A 1 216 ? 1.345 19.027 1.337 1.00 42.91 216 VAL A O 1
ATOM 1658 N N . PRO A 1 217 ? -0.695 18.117 0.981 1.00 45.84 217 PRO A N 1
ATOM 1659 C CA . PRO A 1 217 ? -1.417 19.358 1.257 1.00 45.84 217 PRO A CA 1
ATOM 1660 C C . PRO A 1 217 ? -0.862 19.974 2.531 1.00 45.84 217 PRO A C 1
ATOM 1662 O O . PRO A 1 217 ? -0.585 19.240 3.476 1.00 45.84 217 PRO A O 1
ATOM 1665 N N . LEU A 1 218 ? -0.655 21.289 2.590 1.00 45.41 218 LEU A N 1
ATOM 1666 C CA . LEU A 1 218 ? 0.135 21.905 3.668 1.00 45.41 218 LEU A CA 1
ATOM 1667 C C . LEU A 1 218 ? -0.372 21.528 5.083 1.00 45.41 218 LEU A C 1
ATOM 1669 O O . LEU A 1 218 ? 0.379 21.566 6.058 1.00 45.41 218 LEU A O 1
ATOM 1673 N N . TRP A 1 219 ? -1.645 21.125 5.195 1.00 48.53 219 TRP A N 1
ATOM 1674 C CA . TRP A 1 219 ? -2.249 20.521 6.384 1.00 48.53 219 TRP A CA 1
ATOM 1675 C C . TRP A 1 219 ? -1.849 19.049 6.637 1.00 48.53 219 TRP A C 1
ATOM 1677 O O . TRP A 1 219 ? -1.596 18.699 7.787 1.00 48.53 219 TRP A O 1
ATOM 1687 N N . PHE A 1 220 ? -1.766 18.196 5.615 1.00 46.81 220 PHE A N 1
ATOM 1688 C CA . PHE A 1 220 ? -1.291 16.810 5.689 1.00 46.81 220 PHE A CA 1
ATOM 1689 C C . PHE A 1 220 ? 0.227 16.799 5.915 1.00 46.81 220 PHE A C 1
ATOM 1691 O O . PHE A 1 220 ? 0.659 16.116 6.836 1.00 46.81 220 PHE A O 1
ATOM 1698 N N . ALA A 1 221 ? 1.021 17.659 5.260 1.00 51.91 221 ALA A N 1
ATOM 1699 C CA . ALA A 1 221 ? 2.461 17.793 5.525 1.00 51.91 221 ALA A CA 1
ATOM 1700 C C . ALA A 1 221 ? 2.712 18.141 7.000 1.00 51.91 221 ALA A C 1
ATOM 1702 O O . ALA A 1 221 ? 3.527 17.518 7.673 1.00 51.91 221 ALA A O 1
ATOM 1703 N N . LYS A 1 222 ? 1.934 19.091 7.540 1.00 54.34 222 LYS A N 1
ATOM 1704 C CA . LYS A 1 222 ? 1.979 19.470 8.960 1.00 54.34 222 LYS A CA 1
ATOM 1705 C C . LYS A 1 222 ? 1.497 18.362 9.896 1.00 54.34 222 LYS A C 1
ATOM 1707 O O . LYS A 1 222 ? 2.059 18.220 10.979 1.00 54.34 222 LYS A O 1
ATOM 1712 N N . LYS A 1 223 ? 0.455 17.605 9.532 1.00 51.03 223 LYS A N 1
ATOM 1713 C CA . LYS A 1 223 ? -0.047 16.482 10.345 1.00 51.03 223 LYS A CA 1
ATOM 1714 C C . LYS A 1 223 ? 0.945 15.328 10.366 1.00 51.03 223 LYS A C 1
ATOM 1716 O O . LYS A 1 223 ? 1.192 14.796 11.440 1.00 51.03 223 LYS A O 1
ATOM 1721 N N . VAL A 1 224 ? 1.542 15.004 9.227 1.00 51.12 224 VAL A N 1
ATOM 1722 C CA . VAL A 1 224 ? 2.591 13.997 9.103 1.00 51.12 224 VAL A CA 1
ATOM 1723 C C . VAL A 1 224 ? 3.850 14.446 9.836 1.00 51.12 224 VAL A C 1
ATOM 1725 O O . VAL A 1 224 ? 4.318 13.706 10.684 1.00 51.12 224 VAL A O 1
ATOM 1728 N N . ASP A 1 225 ? 4.333 15.680 9.671 1.00 54.59 225 ASP A N 1
ATOM 1729 C CA . ASP A 1 225 ? 5.466 16.195 10.462 1.00 54.59 225 ASP A CA 1
ATOM 1730 C C . ASP A 1 225 ? 5.185 16.162 11.976 1.00 54.59 225 ASP A C 1
ATOM 1732 O O . ASP A 1 225 ? 6.072 15.858 12.776 1.00 54.59 225 ASP A O 1
ATOM 1736 N N . ARG A 1 226 ? 3.943 16.439 12.397 1.00 52.53 226 ARG A N 1
ATOM 1737 C CA . ARG A 1 226 ? 3.532 16.322 13.803 1.00 52.53 226 ARG A CA 1
ATOM 1738 C C . ARG A 1 226 ? 3.494 14.863 14.265 1.00 52.53 226 ARG A C 1
ATOM 1740 O O . ARG A 1 226 ? 3.953 14.574 15.365 1.00 52.53 226 ARG A O 1
ATOM 1747 N N . PHE A 1 227 ? 2.991 13.959 13.430 1.00 46.19 227 PHE A N 1
ATOM 1748 C CA . PHE A 1 227 ? 2.968 12.518 13.678 1.00 46.19 227 PHE A CA 1
ATOM 1749 C C . PHE A 1 227 ? 4.392 11.964 13.834 1.00 46.19 227 PHE A C 1
ATOM 1751 O O . PHE A 1 227 ? 4.707 11.336 14.844 1.00 46.19 227 PHE A O 1
ATOM 1758 N N . LYS A 1 228 ? 5.287 12.334 12.911 1.00 52.62 228 LYS A N 1
ATOM 1759 C CA . LYS A 1 228 ? 6.724 12.029 12.925 1.00 52.62 228 LYS A CA 1
ATOM 1760 C C . LYS A 1 228 ? 7.406 12.519 14.213 1.00 52.62 228 LYS A C 1
ATOM 1762 O O . LYS A 1 228 ? 8.250 11.832 14.782 1.00 52.62 228 LYS A O 1
ATOM 1767 N N . GLN A 1 229 ? 7.022 13.689 14.738 1.00 54.94 229 GLN A N 1
ATOM 1768 C CA . GLN A 1 229 ? 7.545 14.196 16.020 1.00 54.94 229 GLN A CA 1
ATOM 1769 C C . GLN A 1 229 ? 7.066 13.397 17.241 1.00 54.94 229 GLN A C 1
ATOM 1771 O O . GLN A 1 229 ? 7.786 13.336 18.241 1.00 54.94 229 GLN A O 1
ATOM 1776 N N . LEU A 1 230 ? 5.876 12.799 17.170 1.00 49.53 230 LEU A N 1
ATOM 1777 C CA . LEU A 1 230 ? 5.254 12.062 18.271 1.00 49.53 230 LEU A CA 1
ATOM 1778 C C . LEU A 1 230 ? 5.692 10.590 18.327 1.00 49.53 230 LEU A C 1
ATOM 1780 O O . LEU A 1 230 ? 5.707 10.013 19.410 1.00 49.53 230 LEU A O 1
ATOM 1784 N N . GLN A 1 231 ? 6.113 10.006 17.202 1.00 45.41 231 GLN A N 1
ATOM 1785 C CA . GLN A 1 231 ? 6.491 8.592 17.094 1.00 45.41 231 GLN A CA 1
ATOM 1786 C C . GLN A 1 231 ? 7.970 8.262 17.384 1.00 45.41 231 GLN A C 1
ATOM 1788 O O . GLN A 1 231 ? 8.406 7.167 17.047 1.00 45.41 231 GLN A O 1
ATOM 1793 N N . ARG A 1 232 ? 8.766 9.139 18.026 1.00 45.03 232 ARG A N 1
ATOM 1794 C CA . ARG A 1 232 ? 10.195 8.848 18.305 1.00 45.03 232 ARG A CA 1
ATOM 1795 C C . ARG A 1 232 ? 10.374 7.458 18.947 1.00 45.03 232 ARG A C 1
ATOM 1797 O O . ARG A 1 232 ? 9.988 7.283 20.108 1.00 45.03 232 ARG A O 1
ATOM 1804 N N . PRO A 1 233 ? 10.967 6.485 18.238 1.00 42.31 233 PRO A N 1
ATOM 1805 C CA . PRO A 1 233 ? 10.915 5.107 18.685 1.00 42.31 233 PRO A CA 1
ATOM 1806 C C . PRO A 1 233 ? 11.865 4.854 19.858 1.00 42.31 233 PRO A C 1
ATOM 1808 O O . PRO A 1 233 ? 12.970 5.396 19.933 1.00 42.31 233 PRO A O 1
ATOM 1811 N N . ARG A 1 234 ? 11.426 3.990 20.781 1.00 39.47 234 ARG A N 1
ATOM 1812 C CA . ARG A 1 234 ? 12.287 3.349 21.782 1.00 39.47 234 ARG A CA 1
ATOM 1813 C C . ARG A 1 234 ? 12.897 2.098 21.151 1.00 39.47 234 ARG A C 1
ATOM 1815 O O . ARG A 1 234 ? 12.174 1.189 20.766 1.00 39.47 234 ARG A O 1
ATOM 1822 N N . THR A 1 235 ? 14.221 2.060 21.072 1.00 34.97 235 THR A N 1
ATOM 1823 C CA . THR A 1 235 ? 15.033 0.924 20.617 1.00 34.97 235 THR A CA 1
ATOM 1824 C C . THR A 1 235 ? 14.726 -0.345 21.423 1.00 34.97 235 THR A C 1
ATOM 1826 O O . THR A 1 235 ? 15.016 -0.400 22.618 1.00 34.97 235 THR A O 1
ATOM 1829 N N . VAL A 1 236 ? 14.212 -1.392 20.771 1.00 38.47 236 VAL A N 1
ATOM 1830 C CA . VAL A 1 236 ? 14.210 -2.772 21.288 1.00 38.47 236 VAL A CA 1
ATOM 1831 C C . VAL A 1 236 ? 14.612 -3.696 20.139 1.00 38.47 236 VAL A C 1
ATOM 1833 O O . VAL A 1 236 ? 13.956 -3.719 19.105 1.00 38.47 236 VAL A O 1
ATOM 1836 N N . ALA A 1 237 ? 15.724 -4.417 20.286 1.00 38.75 237 ALA A N 1
ATOM 1837 C CA . ALA A 1 237 ? 16.186 -5.383 19.291 1.00 38.75 237 ALA A CA 1
ATOM 1838 C C . ALA A 1 237 ? 15.499 -6.740 19.514 1.00 38.75 237 ALA A C 1
ATOM 1840 O O . ALA A 1 237 ? 15.496 -7.238 20.641 1.00 38.75 237 ALA A O 1
ATOM 1841 N N . SER A 1 238 ? 14.954 -7.344 18.454 1.00 41.38 238 SER A N 1
ATOM 1842 C CA . SER A 1 238 ? 14.408 -8.707 18.492 1.00 41.38 238 SER A CA 1
ATOM 1843 C C . SER A 1 238 ? 15.464 -9.723 18.022 1.00 41.38 238 SER A C 1
ATOM 1845 O O . SER A 1 238 ? 16.052 -9.527 16.955 1.00 41.38 238 SER A O 1
ATOM 1847 N N . PRO A 1 239 ? 15.759 -10.789 18.789 1.00 41.31 239 PRO A N 1
ATOM 1848 C CA . PRO A 1 239 ? 16.681 -11.842 18.373 1.00 41.31 239 PRO A CA 1
ATOM 1849 C C . PRO A 1 239 ? 15.935 -12.967 17.632 1.00 41.31 239 PRO A C 1
ATOM 1851 O O . PRO A 1 239 ? 15.067 -13.604 18.222 1.00 41.31 239 PRO A O 1
ATOM 1854 N N . GLY A 1 240 ? 16.301 -13.281 16.379 1.00 42.47 240 GLY A N 1
ATOM 1855 C CA . GLY A 1 240 ? 15.841 -14.535 15.753 1.00 42.47 240 GLY A CA 1
ATOM 1856 C C . GLY A 1 240 ? 15.876 -14.670 14.226 1.00 42.47 240 GLY A C 1
ATOM 1857 O O . GLY A 1 240 ? 15.815 -15.794 13.738 1.00 42.47 240 GLY A O 1
ATOM 1858 N N . THR A 1 241 ? 16.001 -13.593 13.455 1.00 44.69 241 THR A N 1
ATOM 1859 C CA . THR A 1 241 ? 15.775 -13.626 11.997 1.00 44.69 241 THR A CA 1
ATOM 1860 C C . THR A 1 241 ? 17.060 -13.737 11.169 1.00 44.69 241 THR A C 1
ATOM 1862 O O . THR A 1 241 ? 18.090 -13.125 11.460 1.00 44.69 241 THR A O 1
ATOM 1865 N N . ARG A 1 242 ? 17.009 -14.554 10.106 1.00 40.66 242 ARG A N 1
ATOM 1866 C CA . ARG A 1 242 ? 18.109 -14.778 9.154 1.00 40.66 242 ARG A CA 1
ATOM 1867 C C . ARG A 1 242 ? 18.082 -13.680 8.083 1.00 40.66 242 ARG A C 1
ATOM 1869 O O . ARG A 1 242 ? 17.126 -13.582 7.329 1.00 40.66 242 ARG A O 1
ATOM 1876 N N . GLN A 1 243 ? 19.136 -12.871 7.992 1.00 48.25 243 GLN A N 1
ATOM 1877 C CA . GLN A 1 243 ? 19.254 -11.822 6.971 1.00 48.25 243 GLN A CA 1
ATOM 1878 C C . GLN A 1 243 ? 19.719 -12.424 5.640 1.00 48.25 243 GLN A C 1
ATOM 1880 O O . GLN A 1 243 ? 20.809 -12.991 5.568 1.00 48.25 243 GLN A O 1
ATOM 1885 N N . LEU A 1 244 ? 18.899 -12.320 4.590 1.00 41.38 244 LEU A N 1
ATOM 1886 C CA . LEU A 1 244 ? 19.199 -12.961 3.307 1.00 41.38 244 LEU A CA 1
ATOM 1887 C C . LEU A 1 244 ? 20.228 -12.209 2.454 1.00 41.38 244 LEU A C 1
ATOM 1889 O O . LEU A 1 244 ? 20.905 -12.860 1.665 1.00 41.38 244 LEU A O 1
ATOM 1893 N N . GLN A 1 245 ? 20.430 -10.901 2.634 1.00 46.03 245 GLN A N 1
ATOM 1894 C CA . GLN A 1 245 ? 21.491 -10.149 1.953 1.00 46.03 245 GLN A CA 1
ATOM 1895 C C . GLN A 1 245 ? 21.914 -8.942 2.801 1.00 46.03 245 GLN A C 1
ATOM 1897 O O . GLN A 1 245 ? 21.293 -7.887 2.762 1.00 46.03 245 GLN A O 1
ATOM 1902 N N . VAL A 1 246 ? 22.989 -9.083 3.580 1.00 45.69 246 VAL A N 1
ATOM 1903 C CA . VAL A 1 246 ? 23.681 -7.923 4.162 1.00 45.69 246 VAL A CA 1
ATOM 1904 C C . VAL A 1 246 ? 24.786 -7.542 3.191 1.00 45.69 246 VAL A C 1
ATOM 1906 O O . VAL A 1 246 ? 25.878 -8.109 3.229 1.00 45.69 246 VAL A O 1
ATOM 1909 N N . VAL A 1 247 ? 24.521 -6.601 2.288 1.00 47.75 247 VAL A N 1
ATOM 1910 C CA . VAL A 1 247 ? 25.560 -6.050 1.404 1.00 47.75 247 VAL A CA 1
ATOM 1911 C C . VAL A 1 247 ? 26.445 -5.101 2.217 1.00 47.75 247 VAL A C 1
ATOM 1913 O O . VAL A 1 247 ? 26.374 -3.904 2.007 1.00 47.75 247 VAL A O 1
ATOM 1916 N N . ASN A 1 248 ? 27.211 -5.598 3.201 1.00 48.22 248 ASN A N 1
ATOM 1917 C CA . ASN A 1 248 ? 28.181 -4.849 4.036 1.00 48.22 248 ASN A CA 1
ATOM 1918 C C . ASN A 1 248 ? 27.729 -3.460 4.566 1.00 48.22 248 ASN A C 1
ATOM 1920 O O . ASN A 1 248 ? 28.551 -2.664 5.018 1.00 48.22 248 ASN A O 1
ATOM 1924 N N . GLY A 1 249 ? 26.435 -3.157 4.510 1.00 51.03 249 GLY A N 1
ATOM 1925 C CA . GLY A 1 249 ? 25.882 -1.822 4.636 1.00 51.03 249 GLY A CA 1
ATOM 1926 C C . GLY A 1 249 ? 25.172 -1.714 5.965 1.00 51.03 249 GLY A C 1
ATOM 1927 O O . GLY A 1 249 ? 24.266 -2.488 6.256 1.00 51.03 249 GLY A O 1
ATOM 1928 N N . ALA A 1 250 ? 25.598 -0.753 6.774 1.00 56.03 250 ALA A N 1
ATOM 1929 C CA . ALA A 1 250 ? 25.078 -0.469 8.107 1.00 56.03 250 ALA A CA 1
ATOM 1930 C C . ALA A 1 250 ? 23.682 0.190 8.090 1.00 56.03 250 ALA A C 1
ATOM 1932 O O . ALA A 1 250 ? 23.378 1.000 8.963 1.00 56.03 250 ALA A O 1
ATOM 1933 N N . TYR A 1 251 ? 22.858 -0.107 7.085 1.00 65.00 251 TYR A N 1
ATOM 1934 C CA . TYR A 1 251 ? 21.585 0.566 6.848 1.00 65.00 251 TYR A CA 1
ATOM 1935 C C . TYR A 1 251 ? 20.456 -0.355 7.276 1.00 65.00 251 TYR A C 1
ATOM 1937 O O . TYR A 1 251 ? 20.117 -1.264 6.533 1.00 65.00 251 TYR A O 1
ATOM 1945 N N . PRO A 1 252 ? 19.922 -0.211 8.494 1.00 70.56 252 PRO A N 1
ATOM 1946 C CA . PRO A 1 252 ? 18.783 -1.021 8.898 1.00 70.56 252 PRO A CA 1
ATOM 1947 C C . PRO A 1 252 ? 17.598 -0.624 8.008 1.00 70.56 252 PRO A C 1
ATOM 1949 O O . PRO A 1 252 ? 17.407 0.563 7.830 1.00 70.56 252 PRO A O 1
ATOM 1952 N N . ALA A 1 253 ? 16.826 -1.555 7.452 1.00 81.38 253 ALA A N 1
ATOM 1953 C CA . ALA A 1 253 ? 15.556 -1.257 6.771 1.00 81.38 253 ALA A CA 1
ATOM 1954 C C . ALA A 1 253 ? 14.407 -2.061 7.389 1.00 81.38 253 ALA A C 1
ATOM 1956 O O . ALA A 1 253 ? 14.637 -2.882 8.282 1.00 81.38 253 ALA A O 1
ATOM 1957 N N . MET A 1 254 ? 13.170 -1.793 6.968 1.00 90.25 254 MET A N 1
ATOM 1958 C CA . MET A 1 254 ? 11.996 -2.474 7.520 1.00 90.25 254 MET A CA 1
ATOM 1959 C C . MET A 1 254 ? 12.008 -3.993 7.265 1.00 90.25 254 MET A C 1
ATOM 1961 O O . MET A 1 254 ? 12.745 -4.503 6.415 1.00 90.25 254 MET A O 1
ATOM 1965 N N . HIS A 1 255 ? 11.198 -4.724 8.031 1.00 90.31 255 HIS A N 1
ATOM 1966 C CA . HIS A 1 255 ? 11.018 -6.168 7.883 1.00 90.31 255 HIS A CA 1
ATOM 1967 C C . HIS A 1 255 ? 9.846 -6.465 6.941 1.00 90.31 255 HIS A C 1
ATOM 1969 O O . HIS A 1 255 ? 8.755 -5.926 7.126 1.00 90.31 255 HIS A O 1
ATOM 1975 N N . ALA A 1 256 ? 10.055 -7.329 5.946 1.00 92.31 256 ALA A N 1
ATOM 1976 C CA . ALA A 1 256 ? 8.982 -7.841 5.101 1.00 92.31 256 ALA A CA 1
ATOM 1977 C C . ALA A 1 256 ? 8.954 -9.373 5.097 1.00 92.31 256 ALA A C 1
ATOM 1979 O O . ALA A 1 256 ? 9.973 -10.030 4.866 1.00 92.31 256 ALA A O 1
ATOM 1980 N N . ILE A 1 257 ? 7.763 -9.927 5.311 1.00 92.00 257 ILE A N 1
ATOM 1981 C CA . ILE A 1 257 ? 7.491 -11.364 5.314 1.00 92.00 257 ILE A CA 1
ATOM 1982 C C . ILE A 1 257 ? 6.555 -11.676 4.146 1.00 92.00 257 ILE A C 1
ATOM 1984 O O . ILE A 1 257 ? 5.557 -10.984 3.954 1.00 92.00 257 ILE A O 1
ATOM 1988 N N . PHE A 1 258 ? 6.848 -12.727 3.384 1.00 93.94 258 PHE A N 1
ATOM 1989 C CA . PHE A 1 258 ? 6.005 -13.200 2.285 1.00 93.94 258 PHE A CA 1
ATOM 1990 C C . PHE A 1 258 ? 5.597 -14.646 2.547 1.00 93.94 258 PHE A C 1
ATOM 1992 O O . PHE A 1 258 ? 6.451 -15.527 2.576 1.00 93.94 258 PHE A O 1
ATOM 1999 N N . SER A 1 259 ? 4.299 -14.885 2.710 1.00 94.44 259 SER A N 1
ATOM 2000 C CA . SER A 1 259 ? 3.711 -16.199 2.977 1.00 94.44 259 SER A CA 1
ATOM 2001 C C . SER A 1 259 ? 2.757 -16.575 1.849 1.00 94.44 259 SER A C 1
ATOM 2003 O O . SER A 1 259 ? 1.861 -15.799 1.514 1.00 94.44 259 SER A O 1
ATOM 2005 N N . GLY A 1 260 ? 2.979 -17.719 1.197 1.00 92.00 260 GLY A N 1
ATOM 2006 C CA . GLY A 1 260 ? 2.114 -18.172 0.090 1.00 92.00 260 GLY A CA 1
ATOM 2007 C C . GLY A 1 260 ? 2.112 -17.251 -1.143 1.00 92.00 260 GLY A C 1
ATOM 2008 O O . GLY A 1 260 ? 1.229 -17.331 -1.994 1.00 92.00 260 GLY A O 1
ATOM 2009 N N . CYS A 1 261 ? 3.097 -16.359 -1.250 1.00 94.31 261 CYS A N 1
ATOM 2010 C CA . CYS A 1 261 ? 3.167 -15.345 -2.295 1.00 94.31 261 CYS A CA 1
ATOM 2011 C C . CYS A 1 261 ? 3.775 -15.880 -3.601 1.00 94.31 261 CYS A C 1
ATOM 2013 O O . CYS A 1 261 ? 4.708 -16.684 -3.591 1.00 94.31 261 CYS A O 1
ATOM 2015 N N . MET A 1 262 ? 3.303 -15.377 -4.744 1.00 93.75 262 MET A N 1
ATOM 2016 C CA . MET A 1 262 ? 3.800 -15.764 -6.068 1.00 93.75 262 MET A CA 1
ATOM 2017 C C . MET A 1 262 ? 4.334 -14.571 -6.856 1.00 93.75 262 MET A C 1
ATOM 2019 O O . MET A 1 262 ? 3.708 -13.521 -6.900 1.00 93.75 262 MET A O 1
ATOM 2023 N N . PHE A 1 263 ? 5.446 -14.762 -7.567 1.00 92.69 263 PHE A N 1
ATOM 2024 C CA . PHE A 1 263 ? 6.019 -13.770 -8.481 1.00 92.69 263 PHE A CA 1
ATOM 2025 C C . PHE A 1 263 ? 6.087 -14.368 -9.889 1.00 92.69 263 PHE A C 1
ATOM 2027 O O . PHE A 1 263 ? 6.776 -15.365 -10.107 1.00 92.69 263 PHE A O 1
ATOM 2034 N N . ARG A 1 264 ? 5.359 -13.797 -10.855 1.00 91.19 264 ARG A N 1
ATOM 2035 C CA . ARG A 1 264 ? 5.205 -14.360 -12.204 1.00 91.19 264 ARG A CA 1
ATOM 2036 C C . ARG A 1 264 ? 5.420 -13.315 -13.289 1.00 91.19 264 ARG A C 1
ATOM 2038 O O . ARG A 1 264 ? 4.777 -12.276 -13.297 1.00 91.19 264 ARG A O 1
ATOM 2045 N N . VAL A 1 265 ? 6.249 -13.638 -14.282 1.00 89.56 265 VAL A N 1
ATOM 2046 C CA . VAL A 1 265 ? 6.380 -12.825 -15.510 1.00 89.56 265 VAL A CA 1
ATOM 2047 C C . VAL A 1 265 ? 6.741 -11.354 -15.209 1.00 89.56 265 VAL A C 1
ATOM 2049 O O . VAL A 1 265 ? 6.293 -10.449 -15.899 1.00 89.56 265 VAL A O 1
ATOM 2052 N N . ASN A 1 266 ? 7.512 -11.095 -14.150 1.00 85.94 266 ASN A N 1
ATOM 2053 C CA . ASN A 1 266 ? 8.013 -9.750 -13.860 1.00 85.94 266 A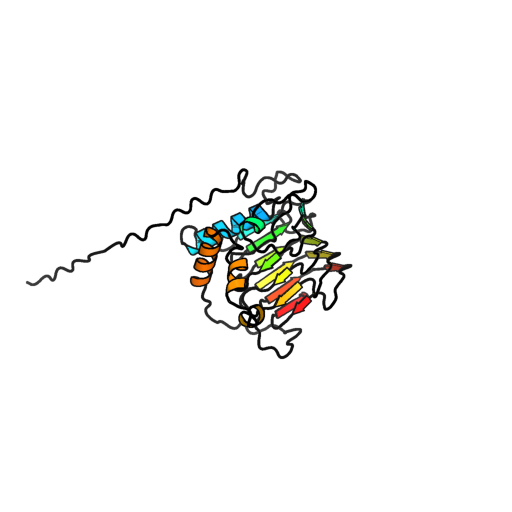SN A CA 1
ATOM 2054 C C . ASN A 1 266 ? 9.273 -9.494 -14.700 1.00 85.94 266 ASN A C 1
ATOM 2056 O O . ASN A 1 266 ? 10.117 -10.384 -14.828 1.00 85.94 266 ASN A O 1
ATOM 2060 N N . THR A 1 267 ? 9.393 -8.296 -15.264 1.00 83.38 267 THR A N 1
ATOM 2061 C CA . THR A 1 267 ? 10.584 -7.840 -15.992 1.00 83.38 267 THR A CA 1
ATOM 2062 C C . THR A 1 267 ? 11.366 -6.924 -15.063 1.00 83.38 267 THR A C 1
ATOM 2064 O O . THR A 1 267 ? 10.812 -5.952 -14.565 1.00 83.38 267 THR A O 1
ATOM 2067 N N . ILE A 1 268 ? 12.621 -7.256 -14.777 1.00 77.56 268 ILE A N 1
ATOM 2068 C CA . ILE A 1 268 ? 13.438 -6.562 -13.774 1.00 77.56 268 ILE A CA 1
ATOM 2069 C C . ILE A 1 268 ? 14.872 -6.417 -14.267 1.00 77.56 268 ILE A C 1
ATOM 2071 O O . ILE A 1 268 ? 15.381 -7.324 -14.929 1.00 77.56 268 ILE A O 1
ATOM 2075 N N . GLU A 1 269 ? 15.535 -5.318 -13.910 1.00 62.06 269 GLU A N 1
ATOM 2076 C CA . GLU A 1 269 ? 16.962 -5.152 -14.214 1.00 62.06 269 GLU A CA 1
ATOM 2077 C C . GLU A 1 269 ? 17.869 -5.786 -13.149 1.00 62.06 269 GLU A C 1
ATOM 2079 O O . GLU A 1 269 ? 18.919 -6.325 -13.501 1.00 62.06 269 GLU A O 1
ATOM 2084 N N . VAL A 1 270 ? 17.480 -5.762 -11.861 1.00 72.69 270 VAL A N 1
ATOM 2085 C CA . VAL A 1 270 ? 18.347 -6.214 -10.753 1.00 72.69 270 VAL A CA 1
ATOM 2086 C C . VAL A 1 270 ? 17.805 -7.453 -10.039 1.00 72.69 270 VAL A C 1
ATOM 2088 O O . VAL A 1 270 ? 18.429 -8.512 -10.092 1.00 72.69 270 VAL A O 1
ATOM 2091 N N . ALA A 1 271 ? 16.678 -7.343 -9.330 1.00 77.69 271 ALA A N 1
ATOM 2092 C CA . ALA A 1 271 ? 16.173 -8.419 -8.471 1.00 77.69 271 ALA A CA 1
ATOM 2093 C C . ALA A 1 271 ? 14.650 -8.367 -8.302 1.00 77.69 271 ALA A C 1
ATOM 2095 O O . ALA A 1 271 ? 14.035 -7.321 -8.445 1.00 77.69 271 ALA A O 1
ATOM 2096 N N . VAL A 1 272 ? 14.013 -9.498 -7.973 1.00 74.31 272 VAL A N 1
ATOM 2097 C CA . VAL A 1 272 ? 12.568 -9.506 -7.661 1.00 74.31 272 VAL A CA 1
ATOM 2098 C C . VAL A 1 272 ? 12.317 -8.759 -6.349 1.00 74.31 272 VAL A C 1
ATOM 2100 O O . VAL A 1 272 ? 11.437 -7.907 -6.277 1.00 74.31 272 VAL A O 1
ATOM 2103 N N . VAL A 1 273 ? 13.145 -9.031 -5.342 1.00 81.50 273 VAL A N 1
ATOM 2104 C CA . VAL A 1 273 ? 13.188 -8.295 -4.078 1.00 81.50 273 VAL A CA 1
ATOM 2105 C C . VAL A 1 273 ? 14.603 -7.759 -3.914 1.00 81.50 273 VAL A C 1
ATOM 2107 O O . VAL A 1 273 ? 15.551 -8.545 -3.865 1.00 81.50 273 VAL A O 1
ATOM 2110 N N . PHE A 1 274 ? 14.751 -6.439 -3.856 1.00 79.19 274 PHE A N 1
ATOM 2111 C CA . PHE A 1 274 ? 16.007 -5.785 -3.515 1.00 79.19 274 PHE A CA 1
ATOM 2112 C C . PHE A 1 274 ? 15.996 -5.462 -2.026 1.00 79.19 274 PHE A C 1
ATOM 2114 O O . PHE A 1 274 ? 15.048 -4.868 -1.520 1.00 79.19 274 PHE A O 1
ATOM 2121 N N . ASN A 1 275 ? 17.027 -5.908 -1.312 1.00 74.38 275 ASN A N 1
ATOM 2122 C CA . ASN A 1 275 ? 17.136 -5.705 0.123 1.00 74.38 275 ASN A CA 1
ATOM 2123 C C . ASN A 1 275 ? 18.500 -5.120 0.481 1.00 74.38 275 ASN A C 1
ATOM 2125 O O . ASN A 1 275 ? 19.521 -5.807 0.415 1.00 74.38 275 ASN A O 1
ATOM 2129 N N . GLN A 1 276 ? 18.497 -3.860 0.910 1.00 70.25 276 GLN A N 1
ATOM 2130 C CA . GLN A 1 276 ? 19.669 -3.169 1.422 1.00 70.25 276 GLN A CA 1
ATOM 2131 C C . GLN A 1 276 ? 19.522 -2.939 2.931 1.00 70.25 276 GLN A C 1
ATOM 2133 O O . GLN A 1 276 ? 19.258 -1.835 3.399 1.00 70.25 276 GLN A O 1
ATOM 2138 N N . GLY A 1 277 ? 19.729 -4.028 3.679 1.00 61.16 277 GLY A N 1
ATOM 2139 C CA . GLY A 1 277 ? 19.847 -4.043 5.142 1.00 61.16 277 GLY A CA 1
ATOM 2140 C C . GLY A 1 277 ? 18.527 -4.101 5.925 1.00 61.16 277 GLY A C 1
ATOM 2141 O O . GLY A 1 277 ? 18.516 -3.991 7.153 1.00 61.16 277 GLY A O 1
ATOM 2142 N N . GLY A 1 278 ? 17.428 -4.384 5.233 1.00 64.81 278 GLY A N 1
ATOM 2143 C CA . GLY A 1 278 ? 16.194 -4.896 5.819 1.00 64.81 278 GLY A CA 1
ATOM 2144 C C . GLY A 1 278 ? 16.248 -6.392 6.114 1.00 64.81 278 GLY A C 1
ATOM 2145 O O . GLY A 1 278 ? 17.221 -7.102 5.828 1.00 64.81 278 GLY A O 1
ATOM 2146 N N . GLN A 1 279 ? 15.165 -6.894 6.692 1.00 73.69 279 GLN A N 1
ATOM 2147 C CA . GLN A 1 279 ? 14.955 -8.325 6.894 1.00 73.69 279 GLN A CA 1
ATOM 2148 C C . GLN A 1 279 ? 13.928 -8.827 5.877 1.00 73.69 279 GLN A C 1
ATOM 2150 O O . GLN A 1 279 ? 12.959 -8.135 5.572 1.00 73.69 279 GLN A O 1
ATOM 2155 N N . LEU A 1 280 ? 14.174 -10.018 5.334 1.00 79.31 280 LEU A N 1
ATOM 2156 C CA . LEU A 1 280 ? 13.300 -10.675 4.370 1.00 79.31 280 LEU A CA 1
ATOM 2157 C C . LEU A 1 280 ? 13.093 -12.118 4.813 1.00 79.31 280 LEU A C 1
ATOM 2159 O O . LEU A 1 280 ? 14.072 -12.858 4.938 1.00 79.31 280 LEU A O 1
ATOM 2163 N N . GLU A 1 281 ? 11.837 -12.512 4.983 1.00 78.12 281 GLU A N 1
ATOM 2164 C CA . GLU A 1 281 ? 11.442 -13.888 5.272 1.00 78.12 281 GLU A CA 1
ATOM 2165 C C . GLU A 1 281 ? 10.482 -14.403 4.191 1.00 78.12 281 GLU A C 1
ATOM 2167 O O . GLU A 1 281 ? 9.556 -13.704 3.778 1.00 78.12 281 GLU A O 1
ATOM 2172 N N . LEU A 1 282 ? 10.729 -15.625 3.716 1.00 80.56 282 LEU A N 1
ATOM 2173 C CA . LEU A 1 282 ? 9.871 -16.339 2.771 1.00 80.56 282 LEU A CA 1
ATOM 2174 C C . LEU A 1 282 ? 9.345 -17.588 3.483 1.00 80.56 282 LEU A C 1
ATOM 2176 O O . LEU A 1 282 ? 10.159 -18.412 3.916 1.00 80.56 282 LEU A O 1
ATOM 2180 N N . VAL A 1 283 ? 8.022 -17.699 3.611 1.00 72.75 283 VAL A N 1
ATOM 2181 C CA . VAL A 1 283 ? 7.320 -18.750 4.366 1.00 72.75 283 VAL A CA 1
ATOM 2182 C C . VAL A 1 283 ? 6.446 -19.596 3.448 1.00 72.75 283 VAL A C 1
ATOM 2184 O O . VAL A 1 283 ? 5.706 -19.021 2.613 1.00 72.75 283 VAL A O 1
#